Protein AF-A0A7X3VWX7-F1 (afdb_monomer_lite)

Structure (mmCIF, N/CA/C/O backbone):
data_AF-A0A7X3VWX7-F1
#
_entry.id   AF-A0A7X3VWX7-F1
#
loop_
_atom_site.group_PDB
_atom_site.id
_atom_site.type_symbol
_atom_site.label_atom_id
_atom_site.label_alt_id
_atom_site.label_comp_id
_atom_site.label_asym_id
_atom_site.label_entity_id
_atom_site.label_seq_id
_atom_site.pdbx_PDB_ins_code
_atom_site.Cartn_x
_atom_site.Cartn_y
_atom_site.Cartn_z
_atom_site.occupancy
_atom_site.B_iso_or_equiv
_atom_site.auth_seq_id
_atom_site.auth_comp_id
_atom_site.auth_asym_id
_atom_site.auth_atom_id
_atom_site.pdbx_PDB_model_num
ATOM 1 N N . MET A 1 1 ? -24.546 15.188 -12.029 1.00 38.25 1 MET A N 1
ATOM 2 C CA . MET A 1 1 ? -23.303 14.508 -12.449 1.00 38.25 1 MET A CA 1
ATOM 3 C C . MET A 1 1 ? -23.593 13.831 -13.777 1.00 38.25 1 MET A C 1
ATOM 5 O O . MET A 1 1 ? -24.544 13.069 -13.846 1.00 38.25 1 MET A O 1
ATOM 9 N N . THR A 1 2 ? -22.896 14.191 -14.853 1.00 36.25 2 THR A N 1
ATOM 10 C CA . THR A 1 2 ? -23.084 13.565 -16.172 1.00 36.25 2 THR A CA 1
ATOM 11 C C . THR A 1 2 ? -22.552 12.138 -16.120 1.00 36.25 2 THR A C 1
ATOM 13 O O . THR A 1 2 ? -21.339 11.939 -16.115 1.00 36.25 2 THR A O 1
ATOM 16 N N . THR A 1 3 ? -23.443 11.154 -16.033 1.00 46.50 3 THR A N 1
ATOM 17 C CA . THR A 1 3 ? -23.093 9.735 -16.114 1.00 46.50 3 THR A CA 1
ATOM 18 C C . THR A 1 3 ? -22.548 9.467 -17.512 1.00 46.50 3 THR A C 1
ATOM 20 O O . THR A 1 3 ? -23.299 9.445 -18.485 1.00 46.50 3 THR A O 1
ATOM 23 N N . THR A 1 4 ? -21.229 9.355 -17.647 1.00 62.06 4 THR A N 1
ATOM 24 C CA . THR A 1 4 ? -20.597 9.019 -18.925 1.00 62.06 4 THR A CA 1
ATOM 25 C C . THR A 1 4 ? -20.982 7.586 -19.275 1.00 62.06 4 THR A C 1
ATOM 27 O O . THR A 1 4 ? -20.519 6.649 -18.632 1.00 62.06 4 THR A O 1
ATOM 30 N N . ILE A 1 5 ? -21.861 7.417 -20.261 1.00 76.94 5 ILE A N 1
ATOM 31 C CA . ILE A 1 5 ? -22.314 6.099 -20.708 1.00 76.94 5 ILE A CA 1
ATOM 32 C C . ILE A 1 5 ? -21.234 5.518 -21.626 1.00 76.94 5 ILE A C 1
ATOM 34 O O . ILE A 1 5 ? -20.977 6.050 -22.709 1.00 76.94 5 ILE A O 1
ATOM 38 N N . TYR A 1 6 ? -20.588 4.437 -21.192 1.00 85.56 6 TYR A N 1
ATOM 39 C CA . TYR A 1 6 ? -19.642 3.691 -22.017 1.00 85.56 6 TYR A CA 1
ATOM 40 C C . TYR A 1 6 ? -20.408 2.683 -22.868 1.00 85.56 6 TYR A C 1
ATOM 42 O O . TYR A 1 6 ? -21.233 1.933 -22.361 1.00 85.56 6 TYR A O 1
ATOM 50 N N . THR A 1 7 ? -20.146 2.675 -24.172 1.00 89.75 7 THR A N 1
ATOM 51 C CA . THR A 1 7 ? -20.790 1.752 -25.110 1.00 89.75 7 THR A CA 1
ATOM 52 C C . THR A 1 7 ? -19.762 1.149 -26.055 1.00 89.75 7 THR A C 1
ATOM 54 O O . THR A 1 7 ? -18.753 1.770 -26.411 1.00 89.75 7 THR A O 1
ATOM 57 N N . ALA A 1 8 ? -20.026 -0.089 -26.449 1.00 91.19 8 ALA A N 1
ATOM 58 C CA . ALA A 1 8 ? -19.286 -0.832 -27.443 1.00 91.19 8 ALA A CA 1
ATOM 59 C C . ALA A 1 8 ? -20.010 -0.814 -28.788 1.00 91.19 8 ALA A C 1
ATOM 61 O O . ALA A 1 8 ? -21.234 -0.899 -28.870 1.00 91.19 8 ALA A O 1
ATOM 62 N N . SER A 1 9 ? -19.221 -0.745 -29.859 1.00 89.31 9 SER A N 1
ATOM 63 C CA . SER A 1 9 ? -19.703 -0.777 -31.240 1.00 89.31 9 SER A CA 1
ATOM 64 C C . SER A 1 9 ? -18.934 -1.817 -32.052 1.00 89.31 9 SER A C 1
ATOM 66 O O . SER A 1 9 ? -17.707 -1.930 -31.933 1.00 89.31 9 SER A O 1
ATOM 68 N N . LYS A 1 10 ? -19.637 -2.577 -32.901 1.00 89.31 10 LYS A N 1
ATOM 69 C CA . LYS A 1 10 ? -18.993 -3.470 -33.873 1.00 89.31 10 LYS A CA 1
ATOM 70 C C . LYS A 1 10 ? -18.514 -2.689 -35.092 1.00 89.31 10 LYS A C 1
ATOM 72 O O . LYS A 1 10 ? -19.167 -1.769 -35.574 1.00 89.31 10 LYS A O 1
ATOM 77 N N . THR A 1 11 ? -17.359 -3.070 -35.614 1.00 86.31 11 THR A N 1
ATOM 78 C CA . THR A 1 11 ? -16.768 -2.521 -36.836 1.00 86.31 11 THR A CA 1
ATOM 79 C C . THR A 1 11 ? -16.166 -3.649 -37.660 1.00 86.31 11 THR A C 1
ATOM 81 O O . THR A 1 11 ? -15.492 -4.533 -37.127 1.00 86.31 11 THR A O 1
ATOM 84 N N . ARG A 1 12 ? -16.365 -3.610 -38.980 1.00 80.69 12 ARG A N 1
ATOM 85 C CA . ARG A 1 12 ? -15.641 -4.494 -39.900 1.00 80.69 12 ARG A CA 1
ATOM 86 C C . ARG A 1 12 ? -14.235 -3.964 -40.134 1.00 80.69 12 ARG A C 1
ATOM 88 O O . ARG A 1 12 ? -14.026 -2.762 -40.284 1.00 80.69 12 ARG A O 1
ATOM 95 N N . SER A 1 13 ? -13.263 -4.869 -40.142 1.00 61.22 13 SER A N 1
ATOM 96 C CA . SER A 1 13 ? -11.901 -4.556 -40.578 1.00 61.22 13 SER A CA 1
ATOM 97 C C . SER A 1 13 ? -11.701 -4.987 -42.036 1.00 61.22 13 SER A C 1
ATOM 99 O O . SER A 1 13 ? -12.491 -5.762 -42.563 1.00 61.22 13 SER A O 1
ATOM 101 N N . ASN A 1 14 ? -10.612 -4.540 -42.670 1.00 58.56 14 ASN A N 1
ATOM 102 C CA . ASN A 1 14 ? -10.218 -5.001 -44.009 1.00 58.56 14 ASN A CA 1
ATOM 103 C C . ASN A 1 14 ? -9.801 -6.490 -44.054 1.00 58.56 14 ASN A C 1
ATOM 105 O O . ASN A 1 14 ? -9.549 -7.019 -45.131 1.00 58.56 14 ASN A O 1
ATOM 109 N N . ARG A 1 15 ? -9.703 -7.169 -42.901 1.00 60.91 15 ARG A N 1
ATOM 110 C CA . ARG A 1 15 ? -9.532 -8.626 -42.785 1.00 60.91 15 ARG A CA 1
ATOM 111 C C . ARG A 1 15 ? -10.893 -9.290 -42.528 1.00 60.91 15 ARG A C 1
ATOM 113 O O . ARG A 1 15 ? -11.718 -8.668 -41.855 1.00 60.91 15 ARG A O 1
ATOM 120 N N . PRO A 1 16 ? -11.127 -10.531 -42.995 1.00 63.66 16 PRO A N 1
ATOM 121 C CA . PRO A 1 16 ? -12.387 -11.229 -42.752 1.00 63.66 16 PRO A CA 1
ATOM 122 C C . PRO A 1 16 ? -12.618 -11.387 -41.243 1.00 63.66 16 PRO A C 1
ATOM 124 O O . PRO A 1 16 ? -11.827 -12.029 -40.557 1.00 63.66 16 PRO A O 1
ATOM 127 N N . GLY A 1 17 ? -13.675 -10.753 -40.729 1.00 80.06 17 GLY A N 1
ATOM 128 C CA . GLY A 1 17 ? -14.083 -10.843 -39.327 1.00 80.06 17 GLY A CA 1
ATOM 129 C C . GLY A 1 17 ? -14.558 -9.522 -38.718 1.00 80.06 17 GLY A C 1
ATOM 130 O O . GLY A 1 17 ? -14.202 -8.423 -39.160 1.00 80.06 17 GLY A O 1
ATOM 131 N N . TRP A 1 18 ? -15.369 -9.640 -37.671 1.00 86.75 18 TRP A N 1
ATOM 132 C CA . TRP A 1 18 ? -15.845 -8.523 -36.867 1.00 86.75 18 TRP A CA 1
ATOM 133 C C . TRP A 1 18 ? -14.827 -8.127 -35.799 1.00 86.75 18 TRP A C 1
ATOM 135 O O . TRP A 1 18 ? -14.096 -8.948 -35.246 1.00 86.75 18 TRP A O 1
ATOM 145 N N . SER A 1 19 ? -14.767 -6.834 -35.507 1.00 88.31 19 SER A N 1
ATOM 146 C CA . SER A 1 19 ? -14.048 -6.280 -34.363 1.00 88.31 19 SER A CA 1
ATOM 147 C C . SER A 1 19 ? -15.006 -5.460 -33.515 1.00 88.31 19 SER A C 1
ATOM 149 O O . SER A 1 19 ? -15.962 -4.893 -34.035 1.00 88.31 19 SER A O 1
ATOM 151 N N . VAL A 1 20 ? -14.718 -5.350 -32.227 1.00 89.69 20 VAL A N 1
ATOM 152 C CA . VAL A 1 20 ? -15.411 -4.459 -31.304 1.00 89.69 20 VAL A CA 1
ATOM 153 C C . VAL A 1 20 ? -14.498 -3.303 -30.919 1.00 89.69 20 VAL A C 1
ATOM 155 O O . VAL A 1 20 ? -13.289 -3.483 -30.743 1.00 89.69 20 VAL A O 1
ATOM 158 N N . THR A 1 21 ? -15.076 -2.109 -30.829 1.00 90.38 21 THR A N 1
ATOM 159 C CA . THR A 1 21 ? -14.400 -0.893 -30.378 1.00 90.38 21 THR A CA 1
ATOM 160 C C . THR A 1 21 ? -15.212 -0.241 -29.267 1.00 90.38 21 THR A C 1
ATOM 162 O O . THR A 1 21 ? -16.417 -0.039 -29.427 1.00 90.38 21 THR A O 1
ATOM 165 N N . PHE A 1 22 ? -14.555 0.114 -28.165 1.00 91.06 22 PHE A N 1
ATOM 166 C CA . PHE A 1 22 ? -15.178 0.769 -27.012 1.00 91.06 22 PHE A CA 1
ATOM 167 C C . PHE A 1 22 ? -14.152 1.605 -26.238 1.00 91.06 22 PHE A C 1
ATOM 169 O O . PHE A 1 22 ? -12.946 1.415 -26.393 1.00 91.06 22 PHE A O 1
ATOM 176 N N . ASN A 1 23 ? -14.621 2.539 -25.412 1.00 89.44 23 ASN A N 1
ATOM 177 C CA . ASN A 1 23 ? -13.762 3.265 -24.474 1.00 89.44 23 ASN A CA 1
ATOM 178 C C . ASN A 1 23 ? -13.811 2.560 -23.123 1.00 89.44 23 ASN A C 1
ATOM 180 O O . ASN A 1 23 ? -14.889 2.362 -22.568 1.00 89.44 23 ASN A O 1
ATOM 184 N N . HIS A 1 24 ? -12.651 2.182 -22.605 1.00 87.31 24 HIS A N 1
ATOM 185 C CA . HIS A 1 24 ? -12.571 1.402 -21.386 1.00 87.31 24 HIS A CA 1
ATOM 186 C C . HIS A 1 24 ? -12.665 2.306 -20.141 1.00 87.31 24 HIS A C 1
ATOM 188 O O . HIS A 1 24 ? -11.802 3.172 -19.969 1.00 87.31 24 HIS A O 1
ATOM 194 N N . PRO A 1 25 ? -13.625 2.084 -19.223 1.00 86.44 25 PRO A N 1
ATOM 195 C CA . PRO A 1 25 ? -13.878 2.985 -18.093 1.00 86.44 25 PRO A CA 1
ATOM 196 C C . PRO A 1 25 ? -12.695 3.097 -17.120 1.00 86.44 25 PRO A C 1
ATOM 198 O O . PRO A 1 25 ? -12.427 4.166 -16.583 1.00 86.44 25 PRO A O 1
ATOM 201 N N . ARG A 1 26 ? -11.956 1.998 -16.919 1.00 82.69 26 ARG A N 1
ATOM 202 C CA . ARG A 1 26 ? -10.841 1.907 -15.954 1.00 82.69 26 ARG A CA 1
ATOM 203 C C . ARG A 1 26 ? -9.428 1.994 -16.541 1.00 82.69 26 ARG A C 1
ATOM 205 O O . ARG A 1 26 ? -8.470 1.973 -15.780 1.00 82.69 26 ARG A O 1
ATOM 212 N N . ARG A 1 27 ? -9.264 2.102 -17.867 1.00 77.88 27 ARG A N 1
ATOM 213 C CA . ARG A 1 27 ? -7.928 2.196 -18.490 1.00 77.88 27 ARG A CA 1
ATOM 214 C C . ARG A 1 27 ? -7.638 3.636 -18.886 1.00 77.88 27 ARG A C 1
ATOM 216 O O . ARG A 1 27 ? -8.516 4.326 -19.413 1.00 77.88 27 ARG A O 1
ATOM 223 N N . THR A 1 28 ? -6.408 4.068 -18.644 1.00 73.25 28 THR A N 1
ATOM 224 C CA . THR A 1 28 ? -5.930 5.412 -18.966 1.00 73.25 28 THR A CA 1
ATOM 225 C C . THR A 1 28 ? -5.270 5.449 -20.343 1.00 73.25 28 THR A C 1
ATOM 227 O O . THR A 1 28 ? -4.615 4.499 -20.773 1.00 73.25 28 THR A O 1
ATOM 230 N N . ASP A 1 29 ? -5.485 6.548 -21.063 1.00 70.12 29 ASP A N 1
ATOM 231 C CA . ASP A 1 29 ? -4.746 6.880 -22.284 1.00 70.12 29 ASP A CA 1
ATOM 232 C C . ASP A 1 29 ? -3.346 7.434 -21.943 1.00 70.12 29 ASP A C 1
ATOM 234 O O . ASP A 1 29 ? -3.064 7.762 -20.790 1.00 70.12 29 ASP A O 1
ATOM 238 N N . ALA A 1 30 ? -2.475 7.619 -22.939 1.00 61.06 30 ALA A N 1
ATOM 239 C CA . ALA A 1 30 ? -1.115 8.158 -22.790 1.00 61.06 30 ALA A CA 1
ATOM 240 C C . ALA A 1 30 ? -1.052 9.546 -22.112 1.00 61.06 30 ALA A C 1
ATOM 242 O O . ALA A 1 30 ? 0.011 9.990 -21.688 1.00 61.06 30 ALA A O 1
ATOM 243 N N . ARG A 1 31 ? -2.193 10.238 -22.009 1.00 65.12 31 ARG A N 1
ATOM 244 C CA . ARG A 1 31 ? -2.360 11.535 -21.333 1.00 65.12 31 ARG A CA 1
ATOM 245 C C . ARG A 1 31 ? -2.921 11.418 -19.907 1.00 65.12 31 ARG A C 1
ATOM 247 O O . ARG A 1 31 ? -3.323 12.426 -19.338 1.00 65.12 31 ARG A O 1
ATOM 254 N N . GLY A 1 32 ? -3.037 10.205 -19.362 1.00 58.62 32 GLY A N 1
ATOM 255 C CA . GLY A 1 32 ? -3.558 9.941 -18.014 1.00 58.62 32 GLY A CA 1
ATOM 256 C C . GLY A 1 32 ? -5.080 10.060 -17.868 1.00 58.62 32 GLY A C 1
ATOM 257 O O . GLY A 1 32 ? -5.604 9.900 -16.772 1.00 58.62 32 GLY A O 1
ATOM 258 N N . LYS A 1 33 ? -5.817 10.320 -18.956 1.00 73.50 33 LYS A N 1
ATOM 259 C CA . LYS A 1 33 ? -7.283 10.428 -18.935 1.00 73.50 33 LYS A CA 1
ATOM 260 C C . LYS A 1 33 ? -7.932 9.046 -19.052 1.00 73.50 33 LYS A C 1
ATOM 262 O O . LYS A 1 33 ? -7.536 8.258 -19.909 1.00 73.50 33 LYS A O 1
ATOM 267 N N . PHE A 1 34 ? -8.943 8.775 -18.227 1.00 75.44 34 PHE A N 1
ATOM 268 C CA . PHE A 1 34 ? -9.769 7.566 -18.318 1.00 75.44 34 PHE A CA 1
ATOM 269 C C . PHE A 1 34 ? -10.550 7.494 -19.637 1.00 75.44 34 PHE A C 1
ATOM 271 O O . PHE A 1 34 ? -10.913 8.527 -20.211 1.00 75.44 34 PHE A O 1
ATOM 278 N N . GLY A 1 35 ? -10.829 6.273 -20.098 1.00 80.19 35 GLY A N 1
ATOM 279 C CA . GLY A 1 35 ? -11.521 6.034 -21.364 1.00 80.19 35 GLY A CA 1
ATOM 280 C C . GLY A 1 35 ? -10.584 5.658 -22.509 1.00 80.19 35 GLY A C 1
ATOM 281 O O . GLY A 1 35 ? -10.815 6.100 -23.634 1.00 80.19 35 GLY A O 1
ATOM 282 N N . LEU A 1 36 ? -9.535 4.865 -22.248 1.00 83.19 36 LEU A N 1
ATOM 283 C CA . LEU A 1 36 ? -8.664 4.350 -23.309 1.00 83.19 36 LEU A CA 1
ATOM 284 C C . LEU A 1 36 ? -9.505 3.632 -24.372 1.00 83.19 36 LEU A C 1
ATOM 286 O O . LEU A 1 36 ? -10.259 2.706 -24.065 1.00 83.19 36 LEU A O 1
ATOM 290 N N . LYS A 1 37 ? -9.347 4.035 -25.633 1.00 86.31 37 LYS A N 1
ATOM 291 C CA . LYS A 1 37 ? -10.033 3.399 -26.755 1.00 86.31 37 LYS A CA 1
ATOM 292 C C . LYS A 1 37 ? -9.431 2.019 -27.021 1.00 86.31 37 LYS A C 1
ATOM 294 O O . LYS A 1 37 ? -8.294 1.905 -27.476 1.00 86.31 37 LYS A O 1
ATOM 299 N N . VAL A 1 38 ? -10.213 0.975 -26.778 1.00 85.69 38 VAL A N 1
ATOM 300 C CA . VAL A 1 38 ? -9.849 -0.424 -27.008 1.00 85.69 38 VAL A CA 1
ATOM 301 C C . VAL A 1 38 ? -10.478 -0.899 -28.313 1.00 85.69 38 VAL A C 1
ATOM 303 O O . VAL A 1 38 ? -11.644 -0.623 -28.593 1.00 85.69 38 VAL A O 1
ATOM 306 N N . ARG A 1 39 ? -9.699 -1.629 -29.117 1.00 87.88 39 ARG A N 1
ATOM 307 C CA . ARG A 1 39 ? -10.171 -2.336 -30.312 1.00 87.88 39 ARG A CA 1
ATOM 308 C C . ARG A 1 39 ? -9.729 -3.793 -30.244 1.00 87.88 39 ARG A C 1
ATOM 310 O O . ARG A 1 39 ? -8.533 -4.061 -30.141 1.00 87.88 39 ARG A O 1
ATOM 317 N N . ARG A 1 40 ? -10.674 -4.728 -30.351 1.00 85.94 40 ARG A N 1
ATOM 318 C CA . ARG A 1 40 ? -10.415 -6.174 -30.269 1.00 85.94 40 ARG A CA 1
ATOM 319 C C . ARG A 1 40 ? -11.143 -6.919 -31.386 1.00 85.94 40 ARG A C 1
ATOM 321 O O . ARG A 1 40 ? -12.249 -6.543 -31.756 1.00 85.94 40 ARG A O 1
ATOM 328 N N . GLY A 1 41 ? -10.527 -7.958 -31.945 1.00 86.75 41 GLY A N 1
ATOM 329 C CA . GLY A 1 41 ? -11.200 -8.852 -32.892 1.00 86.75 41 GLY A CA 1
ATOM 330 C C . GLY A 1 41 ? -12.158 -9.792 -32.158 1.00 86.75 41 GLY A C 1
ATOM 331 O O . GLY A 1 41 ? -11.785 -10.330 -31.122 1.00 86.75 41 GLY A O 1
ATOM 332 N N . LEU A 1 42 ? -13.360 -10.002 -32.697 1.00 86.56 42 LEU A N 1
ATOM 333 C CA . LEU A 1 42 ? -14.367 -10.906 -32.124 1.00 86.56 42 LEU A CA 1
ATOM 334 C C . LEU A 1 42 ? -14.196 -12.365 -32.579 1.00 86.56 42 LEU A C 1
ATOM 336 O O . LEU A 1 42 ? -14.958 -13.227 -32.166 1.00 86.56 42 LEU A O 1
ATOM 340 N N . GLY A 1 43 ? -13.232 -12.651 -33.461 1.00 84.31 43 GLY A N 1
ATOM 341 C CA . GLY A 1 43 ? -12.940 -14.015 -33.923 1.00 84.31 43 GLY A CA 1
ATOM 342 C C . GLY A 1 43 ? -14.032 -14.659 -34.787 1.00 84.31 43 GLY A C 1
ATOM 343 O O . GLY A 1 43 ? -13.901 -15.821 -35.149 1.00 84.31 43 GLY A O 1
ATOM 344 N N . THR A 1 44 ? -15.082 -13.916 -35.149 1.00 83.69 44 THR A N 1
ATOM 345 C CA . THR A 1 44 ? -16.218 -14.399 -35.942 1.00 83.69 44 THR A CA 1
ATOM 346 C C . THR A 1 44 ? -16.458 -13.532 -37.179 1.00 83.69 44 THR A C 1
ATOM 348 O O . THR A 1 44 ? -16.220 -12.320 -37.163 1.00 83.69 44 THR A O 1
ATOM 351 N N 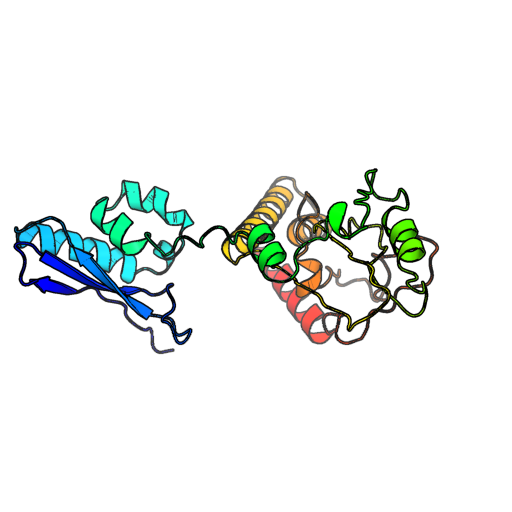. ALA A 1 45 ? -16.927 -14.151 -38.265 1.00 85.50 45 ALA A N 1
ATOM 352 C CA . ALA A 1 45 ? -17.435 -13.468 -39.458 1.00 85.50 45 ALA A CA 1
ATOM 353 C C . ALA A 1 45 ? -18.973 -13.367 -39.470 1.00 85.50 45 ALA A C 1
ATOM 355 O O . ALA A 1 45 ? -19.525 -12.619 -40.280 1.00 85.50 45 ALA A O 1
ATOM 356 N N . ASP A 1 46 ? -19.641 -14.091 -38.569 1.00 88.38 46 ASP A N 1
ATOM 357 C CA . ASP A 1 46 ? -21.093 -14.091 -38.422 1.00 88.38 46 ASP A CA 1
ATOM 358 C C . ASP A 1 46 ? -21.552 -12.813 -37.711 1.00 88.38 46 ASP A C 1
ATOM 360 O O . ASP A 1 46 ? -21.009 -12.423 -36.674 1.00 88.38 46 ASP A O 1
ATOM 364 N N . ASP A 1 47 ? -22.541 -12.151 -38.304 1.00 89.19 47 ASP A N 1
ATOM 365 C CA . ASP A 1 47 ? -23.117 -10.911 -37.799 1.00 89.19 47 ASP A CA 1
ATOM 366 C C . ASP A 1 47 ? -23.901 -11.125 -36.499 1.00 89.19 47 ASP A C 1
ATOM 368 O O . ASP A 1 47 ? -23.754 -10.337 -35.567 1.00 89.19 47 ASP A O 1
ATOM 372 N N . ALA A 1 48 ? -24.650 -12.228 -36.397 1.00 91.19 48 ALA A N 1
ATOM 373 C CA . ALA A 1 48 ? -25.482 -12.517 -35.232 1.00 91.19 48 ALA A CA 1
ATOM 374 C C . ALA A 1 48 ? -24.628 -12.834 -33.996 1.00 91.19 48 ALA A C 1
ATOM 376 O O . ALA A 1 48 ? -24.898 -12.347 -32.898 1.00 91.19 48 ALA A O 1
ATOM 377 N N . ILE A 1 49 ? -23.548 -13.600 -34.187 1.00 89.69 49 ILE A N 1
ATOM 378 C CA . ILE A 1 49 ? -22.580 -13.889 -33.120 1.00 89.69 49 ILE A CA 1
ATOM 379 C C . ILE A 1 49 ? -21.871 -12.595 -32.702 1.00 89.69 49 ILE A C 1
ATOM 381 O O . ILE A 1 49 ? -21.694 -12.346 -31.512 1.00 89.69 49 ILE A O 1
ATOM 385 N N . ALA A 1 50 ? -21.496 -11.739 -33.658 1.00 89.62 50 ALA A N 1
ATOM 386 C CA . ALA A 1 50 ? -20.873 -10.458 -33.342 1.00 89.62 50 ALA A CA 1
ATOM 387 C C . ALA A 1 50 ? -21.803 -9.536 -32.533 1.00 89.62 50 ALA A C 1
ATOM 389 O O . ALA A 1 50 ? -21.340 -8.907 -31.581 1.00 89.62 50 ALA A O 1
ATOM 390 N N . ASP A 1 51 ? -23.095 -9.480 -32.869 1.00 91.94 51 ASP A N 1
ATOM 391 C CA . ASP A 1 51 ? -24.085 -8.707 -32.111 1.00 91.94 51 ASP A CA 1
ATOM 392 C C . ASP A 1 51 ? -24.280 -9.237 -30.696 1.00 91.94 51 ASP A C 1
ATOM 394 O O . ASP A 1 51 ? -24.325 -8.446 -29.753 1.00 91.94 51 ASP A O 1
ATOM 398 N N . HIS A 1 52 ? -24.321 -10.559 -30.527 1.00 93.69 52 HIS A N 1
ATOM 399 C CA . HIS A 1 52 ? -24.421 -11.169 -29.206 1.00 93.69 52 HIS A CA 1
ATOM 400 C C . HIS A 1 52 ? -23.231 -10.791 -28.308 1.00 93.69 52 HIS A C 1
ATOM 402 O O . HIS A 1 52 ? -23.426 -10.330 -27.182 1.00 93.69 52 HIS A O 1
ATOM 408 N N . LEU A 1 53 ? -22.003 -10.895 -28.829 1.00 92.81 53 LEU A N 1
ATOM 409 C CA . LEU A 1 53 ? -20.781 -10.547 -28.092 1.00 92.81 53 LEU A CA 1
ATOM 410 C C . LEU A 1 53 ? -20.714 -9.050 -27.748 1.00 92.81 53 LEU A C 1
ATOM 412 O O . LEU A 1 53 ? -20.260 -8.676 -26.666 1.00 92.81 53 LEU A O 1
ATOM 416 N N . VAL A 1 54 ? -21.178 -8.174 -28.647 1.00 93.81 54 VAL A N 1
ATOM 417 C CA . VAL A 1 54 ? -21.283 -6.733 -28.360 1.00 93.81 54 VAL A CA 1
ATOM 418 C C . VAL A 1 54 ? -22.355 -6.448 -27.309 1.00 93.81 54 VAL A C 1
ATOM 420 O O . VAL A 1 54 ? -22.146 -5.573 -26.470 1.00 93.81 54 VAL A O 1
ATOM 423 N N . GLY A 1 55 ? -23.468 -7.183 -27.319 1.00 93.44 55 GLY A N 1
ATOM 424 C CA . GLY A 1 55 ? -24.502 -7.111 -26.286 1.00 93.44 55 GLY A CA 1
ATOM 425 C C . GLY A 1 55 ? -23.943 -7.427 -24.900 1.00 93.44 55 GLY A C 1
ATOM 426 O O . GLY A 1 55 ? -24.025 -6.586 -24.009 1.00 93.44 55 GLY A O 1
ATOM 427 N N . GLN A 1 56 ? -23.273 -8.573 -24.756 1.00 94.75 56 GLN A N 1
ATOM 428 C CA . GLN A 1 56 ? -22.616 -8.966 -23.503 1.00 94.75 56 GLN A CA 1
ATOM 429 C C . GLN A 1 56 ? -21.587 -7.926 -23.027 1.00 94.75 56 GLN A C 1
ATOM 431 O O . GLN A 1 56 ? -21.544 -7.577 -21.850 1.00 94.75 56 GLN A O 1
ATOM 436 N N . LEU A 1 57 ? -20.772 -7.380 -23.938 1.00 93.12 57 LEU A N 1
ATOM 437 C CA . LEU A 1 57 ? -19.804 -6.345 -23.572 1.00 93.12 57 LEU A CA 1
ATOM 438 C C . LEU A 1 57 ? -20.487 -5.047 -23.116 1.00 93.12 57 LEU A C 1
ATOM 440 O O . LEU A 1 57 ? -19.987 -4.375 -22.217 1.00 93.12 57 LEU A O 1
ATOM 444 N N . ASN A 1 58 ? -21.627 -4.691 -23.712 1.00 94.19 58 ASN A N 1
ATOM 445 C CA . ASN A 1 58 ? -22.419 -3.545 -23.273 1.00 94.19 58 ASN A CA 1
ATOM 446 C C . ASN A 1 58 ? -23.064 -3.768 -21.899 1.00 94.19 58 ASN A C 1
ATOM 448 O O . ASN A 1 58 ? -23.176 -2.800 -21.155 1.00 94.19 58 ASN A O 1
ATOM 452 N N . GLU A 1 59 ? -23.424 -5.000 -21.523 1.00 93.38 59 GLU A N 1
ATOM 453 C CA . GLU A 1 59 ? -23.862 -5.305 -20.150 1.00 93.38 59 GLU A CA 1
ATOM 454 C C . GLU A 1 59 ? -22.749 -5.001 -19.136 1.00 93.38 59 GLU A C 1
ATOM 456 O O . GLU A 1 59 ? -22.979 -4.278 -18.167 1.00 93.38 59 GLU A O 1
ATOM 461 N N . ILE A 1 60 ? -21.522 -5.460 -19.410 1.00 91.62 60 ILE A N 1
ATOM 462 C CA . ILE A 1 60 ? -20.343 -5.179 -18.573 1.00 91.62 60 ILE A CA 1
ATOM 463 C C . ILE A 1 60 ? -20.040 -3.671 -18.521 1.00 91.62 60 ILE A C 1
ATOM 465 O O . ILE A 1 60 ? -19.707 -3.125 -17.471 1.00 91.62 60 ILE A O 1
ATOM 469 N N . LEU A 1 61 ? -20.144 -2.968 -19.653 1.00 90.88 61 LEU A N 1
ATOM 470 C CA . LEU A 1 61 ? -19.877 -1.527 -19.723 1.00 90.88 61 LEU A CA 1
ATOM 471 C C . LEU A 1 61 ? -20.970 -0.670 -19.073 1.00 90.88 61 LEU A C 1
ATOM 473 O O . LEU A 1 61 ? -20.677 0.456 -18.680 1.00 90.88 61 LEU A O 1
ATOM 477 N N . ALA A 1 62 ? -22.204 -1.164 -18.975 1.00 90.12 62 ALA A N 1
ATOM 478 C CA . ALA A 1 62 ? -23.318 -0.426 -18.389 1.00 90.12 62 ALA A CA 1
ATOM 479 C C . ALA A 1 62 ? -23.331 -0.486 -16.856 1.00 90.12 62 ALA A C 1
ATOM 481 O O . ALA A 1 62 ? -23.796 0.461 -16.222 1.00 90.12 62 ALA A O 1
ATOM 482 N N . ASP A 1 63 ? -22.823 -1.570 -16.270 1.00 87.81 63 ASP A N 1
ATOM 483 C CA . ASP A 1 63 ? -22.841 -1.805 -14.829 1.00 87.81 63 ASP A CA 1
ATOM 484 C C . ASP A 1 63 ? -21.428 -1.648 -14.220 1.00 87.81 63 ASP A C 1
ATOM 486 O O . ASP A 1 63 ? -20.556 -2.498 -14.428 1.00 87.81 63 ASP A O 1
ATOM 490 N N . PRO A 1 64 ? -21.186 -0.571 -13.440 1.00 84.75 64 PRO A N 1
ATOM 491 C CA . PRO A 1 64 ? -19.894 -0.300 -12.815 1.00 84.75 64 PRO A CA 1
ATOM 492 C C . PRO A 1 64 ? -19.383 -1.392 -11.876 1.00 84.75 64 PRO A C 1
ATOM 494 O O . PRO A 1 64 ? -18.178 -1.442 -11.619 1.00 84.75 64 PRO A O 1
ATOM 497 N N . SER A 1 65 ? -20.259 -2.262 -11.364 1.00 83.69 65 SER A N 1
ATOM 498 C CA . SER A 1 65 ? -19.849 -3.351 -10.475 1.00 83.69 65 SER A CA 1
ATOM 499 C C . SER A 1 65 ? -18.916 -4.349 -11.171 1.00 83.69 65 SER A C 1
ATOM 501 O O . SER A 1 65 ? -18.028 -4.896 -10.518 1.00 83.69 65 SER A O 1
ATOM 503 N N . TRP A 1 66 ? -19.023 -4.506 -12.499 1.00 86.31 66 TRP A N 1
ATOM 504 C CA . TRP A 1 66 ? -18.153 -5.373 -13.304 1.00 86.31 66 TRP A CA 1
ATOM 505 C C . TRP A 1 66 ? -16.784 -4.775 -13.615 1.00 86.31 66 TRP A C 1
ATOM 507 O O . TRP A 1 66 ? -15.922 -5.463 -14.160 1.00 86.31 66 TRP A O 1
ATOM 517 N N . TRP A 1 67 ? -16.553 -3.498 -13.305 1.00 86.25 67 TRP A N 1
ATOM 518 C CA . TRP A 1 67 ? -15.319 -2.817 -13.697 1.00 86.25 67 TRP A CA 1
ATOM 519 C C . TRP A 1 67 ? -14.125 -3.147 -12.785 1.00 86.25 67 TRP A C 1
ATOM 521 O O . TRP A 1 67 ? -13.012 -2.695 -13.070 1.00 86.25 67 TRP A O 1
ATOM 531 N N . SER A 1 68 ? -14.330 -3.924 -11.713 1.00 79.19 68 SER A N 1
ATOM 532 C CA . SER A 1 68 ? -13.240 -4.449 -10.880 1.00 79.19 68 SER A CA 1
ATOM 533 C C . SER A 1 68 ? -12.660 -5.741 -11.452 1.00 79.19 68 SER A C 1
ATOM 535 O O . SER A 1 68 ? -13.407 -6.633 -11.850 1.00 79.19 68 SER A O 1
ATOM 537 N N . LEU A 1 69 ? -11.330 -5.883 -11.416 1.00 77.88 69 LEU A N 1
ATOM 538 C CA . LEU A 1 69 ? -10.625 -7.090 -11.861 1.00 77.88 69 LEU A CA 1
ATOM 539 C C . LEU A 1 69 ? -11.057 -8.347 -11.085 1.00 77.88 69 LEU A C 1
ATOM 541 O O . LEU A 1 69 ? -11.056 -9.434 -11.657 1.00 77.88 69 LEU A O 1
ATOM 545 N N . ASP A 1 70 ? -11.489 -8.203 -9.832 1.00 77.06 70 ASP A N 1
ATOM 546 C CA . ASP A 1 70 ? -11.936 -9.319 -8.979 1.00 77.06 70 ASP A CA 1
ATOM 547 C C . ASP A 1 70 ? -13.160 -10.036 -9.550 1.00 77.06 70 ASP A C 1
ATOM 549 O O . ASP A 1 70 ? -13.336 -11.245 -9.393 1.00 77.06 70 ASP A O 1
ATOM 553 N N . ARG A 1 71 ? -13.978 -9.306 -10.317 1.00 83.88 71 ARG A N 1
ATOM 554 C CA . ARG A 1 71 ? -15.144 -9.860 -11.005 1.00 83.88 71 ARG A CA 1
ATOM 555 C C . ARG A 1 71 ? -14.771 -10.663 -12.247 1.00 83.88 71 ARG A C 1
ATOM 557 O O . ARG A 1 71 ? -15.667 -11.227 -12.865 1.00 83.88 71 ARG A O 1
ATOM 564 N N . ARG A 1 72 ? -13.488 -10.782 -12.624 1.00 83.31 72 ARG A N 1
ATOM 565 C CA . ARG A 1 72 ? -13.062 -11.572 -13.797 1.00 83.31 72 ARG A CA 1
ATOM 566 C C . ARG A 1 72 ? -13.490 -13.034 -13.686 1.00 83.31 72 ARG A C 1
ATOM 568 O O . ARG A 1 72 ? -13.924 -13.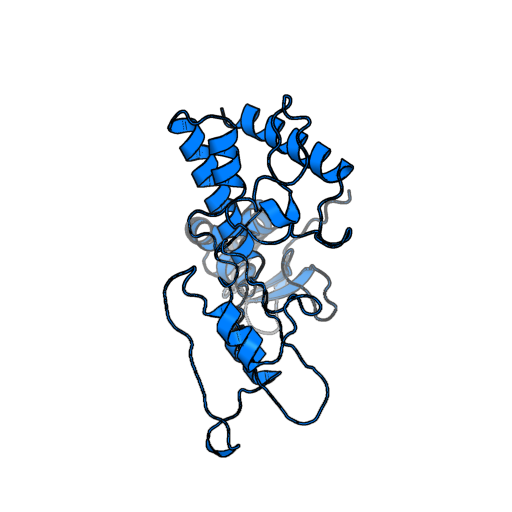608 -14.684 1.00 83.31 72 ARG A O 1
ATOM 575 N N . THR A 1 73 ? -13.391 -13.633 -12.499 1.00 84.56 73 THR A N 1
ATOM 576 C CA . THR A 1 73 ? -13.784 -15.035 -12.278 1.00 84.56 73 THR A CA 1
ATOM 577 C C . THR A 1 73 ? -15.285 -15.223 -12.479 1.00 84.56 73 THR A C 1
ATOM 579 O O . THR A 1 73 ? -15.700 -16.117 -13.210 1.00 84.56 73 THR A O 1
ATOM 582 N N . GLU A 1 74 ? -16.096 -14.340 -11.897 1.00 88.12 74 GLU A N 1
ATOM 583 C CA . GLU A 1 74 ? -17.554 -14.353 -12.047 1.00 88.12 74 GLU A CA 1
ATOM 584 C C . GLU A 1 74 ? -17.980 -14.032 -13.489 1.00 88.12 74 GLU A C 1
ATOM 586 O O . GLU A 1 74 ? -18.818 -14.717 -14.071 1.00 88.12 74 GLU A O 1
ATOM 591 N N . ALA A 1 75 ? -17.332 -13.053 -14.123 1.00 89.88 75 ALA A N 1
ATOM 592 C CA . ALA A 1 75 ? -17.571 -12.692 -15.514 1.00 89.88 75 ALA A CA 1
ATOM 593 C C . ALA A 1 75 ? -17.240 -13.851 -16.467 1.00 89.88 75 ALA A C 1
ATOM 595 O O . ALA A 1 75 ? -17.961 -14.062 -17.435 1.00 89.88 75 ALA A O 1
ATOM 596 N N . SER A 1 76 ? -16.206 -14.645 -16.166 1.00 90.38 76 SER A N 1
ATOM 597 C CA . SER A 1 76 ? -15.845 -15.850 -16.935 1.00 90.38 76 SER A CA 1
ATOM 598 C C . SER A 1 76 ? -16.893 -16.959 -16.863 1.00 90.38 76 SER A C 1
ATOM 600 O O . SER A 1 76 ? -16.906 -17.832 -17.725 1.00 90.38 76 SER A O 1
ATOM 602 N N . GLN A 1 77 ? -17.764 -16.942 -15.851 1.00 91.75 77 GLN A N 1
ATOM 603 C CA . GLN A 1 77 ? -18.880 -17.884 -15.735 1.00 91.75 77 GLN A CA 1
ATOM 604 C C . GLN A 1 77 ? -20.132 -17.393 -16.473 1.00 91.75 77 GLN A C 1
ATOM 606 O O . GLN A 1 77 ? -20.979 -18.206 -16.838 1.00 91.75 77 GLN A O 1
ATOM 611 N N . ARG A 1 78 ? -20.260 -16.076 -16.680 1.00 92.44 78 ARG A N 1
ATOM 612 C CA . ARG A 1 78 ? -21.473 -15.433 -17.206 1.00 92.44 78 ARG A CA 1
ATOM 613 C C . ARG A 1 78 ? -21.368 -14.982 -18.664 1.00 92.44 78 ARG A C 1
ATOM 615 O O . ARG A 1 78 ? -22.382 -14.962 -19.355 1.00 92.44 78 ARG A O 1
ATOM 622 N N . PHE A 1 79 ? -20.179 -14.607 -19.122 1.00 94.31 79 PHE A N 1
ATOM 623 C CA . PHE A 1 79 ? -19.948 -14.030 -20.445 1.00 94.31 79 PHE A CA 1
ATOM 624 C C . PHE A 1 79 ? -18.967 -14.872 -21.257 1.00 94.31 79 PHE A C 1
ATOM 626 O O . PHE A 1 79 ? -18.172 -15.643 -20.715 1.00 94.31 79 PHE A O 1
ATOM 633 N N . ASP A 1 80 ? -18.985 -14.687 -22.574 1.00 94.25 80 ASP A N 1
ATOM 634 C CA . ASP A 1 80 ? -18.059 -15.366 -23.468 1.00 94.25 80 ASP A CA 1
ATOM 635 C C . ASP A 1 80 ? -16.601 -14.999 -23.168 1.00 94.25 80 ASP A C 1
ATOM 637 O O . ASP A 1 80 ? -16.251 -13.839 -22.926 1.00 94.25 80 ASP A O 1
ATOM 641 N N . ALA A 1 81 ? -15.707 -15.983 -23.289 1.00 89.81 81 ALA A N 1
ATOM 642 C CA . ALA A 1 81 ? -14.280 -15.809 -23.015 1.00 89.81 81 ALA A CA 1
ATOM 643 C C . ALA A 1 81 ? -13.645 -14.666 -23.833 1.00 89.81 81 ALA A C 1
ATOM 645 O O . ALA A 1 81 ? -12.746 -13.978 -23.351 1.00 89.81 81 ALA A O 1
ATOM 646 N N . ILE A 1 82 ? -14.132 -14.429 -25.058 1.00 89.44 82 ILE A N 1
ATOM 647 C CA . ILE A 1 82 ? -13.680 -13.327 -25.921 1.00 89.44 82 ILE A CA 1
ATOM 648 C C . ILE A 1 82 ? -14.090 -11.967 -25.343 1.00 89.44 82 ILE A C 1
ATOM 650 O O . ILE A 1 82 ? -13.305 -11.024 -25.418 1.00 89.44 82 ILE A O 1
ATOM 654 N N . VAL A 1 83 ? -15.284 -11.858 -24.752 1.00 91.56 83 VAL A N 1
ATOM 655 C CA . VAL A 1 83 ? -15.790 -10.630 -24.115 1.00 91.56 83 VAL A CA 1
ATOM 656 C C . VAL A 1 83 ? -15.023 -10.351 -22.828 1.00 91.56 83 VAL A C 1
ATOM 658 O O . VAL A 1 83 ? -14.537 -9.236 -22.633 1.00 91.56 83 VAL A O 1
ATOM 661 N N . VAL A 1 84 ? -14.831 -11.380 -22.000 1.00 90.12 84 VAL A N 1
ATOM 662 C CA . VAL A 1 84 ? -14.038 -11.288 -20.767 1.00 90.12 84 VAL A CA 1
ATOM 663 C C . VAL A 1 84 ? -12.599 -10.888 -21.086 1.00 90.12 84 VAL A C 1
ATOM 665 O O . VAL A 1 84 ? -12.083 -9.950 -20.490 1.00 90.12 84 VAL A O 1
ATOM 668 N N . SER A 1 85 ? -11.966 -11.525 -22.074 1.00 85.88 85 SER A N 1
ATOM 669 C CA . SER A 1 85 ? -10.645 -11.118 -22.568 1.00 85.88 85 SER A CA 1
ATOM 670 C C . SER A 1 85 ? -10.662 -9.676 -23.082 1.00 85.88 85 SER A C 1
ATOM 672 O O . SER A 1 85 ? -9.805 -8.881 -22.715 1.00 85.88 85 SER A O 1
ATOM 674 N N . ALA A 1 86 ? -11.643 -9.291 -23.903 1.00 86.88 86 ALA A N 1
ATOM 675 C CA . ALA A 1 86 ? -11.702 -7.947 -24.476 1.00 86.88 86 ALA A CA 1
ATOM 676 C C . ALA A 1 86 ? -11.804 -6.845 -23.412 1.00 86.88 86 ALA A C 1
ATOM 678 O O . ALA A 1 86 ? -11.209 -5.782 -23.604 1.00 86.88 86 ALA A O 1
ATOM 679 N N . PHE A 1 87 ? -12.547 -7.091 -22.329 1.00 89.00 87 PHE A N 1
ATOM 680 C CA . PHE A 1 87 ? -12.717 -6.145 -21.232 1.00 89.00 87 PHE A CA 1
ATOM 681 C C . PHE A 1 87 ? -11.551 -6.207 -20.240 1.00 89.00 87 PHE A C 1
ATOM 683 O O . PHE A 1 87 ? -10.855 -5.213 -20.071 1.00 89.00 87 PHE A O 1
ATOM 690 N N . PHE A 1 88 ? -11.288 -7.368 -19.633 1.00 84.69 88 PHE A N 1
ATOM 691 C CA . PHE A 1 88 ? -10.349 -7.504 -18.516 1.00 84.69 88 PHE A CA 1
ATOM 692 C C . PHE A 1 88 ? -8.871 -7.525 -18.925 1.00 84.69 88 PHE A C 1
ATOM 694 O O . PHE A 1 88 ? -8.016 -7.175 -18.103 1.00 84.69 88 PHE A O 1
ATOM 701 N N . ASP A 1 89 ? -8.534 -7.874 -20.172 1.00 76.25 89 ASP A N 1
ATOM 702 C CA . ASP A 1 89 ? -7.134 -7.878 -20.603 1.00 76.25 89 ASP A CA 1
ATOM 703 C C . ASP A 1 89 ? -6.587 -6.440 -20.651 1.00 76.25 89 ASP A C 1
ATOM 705 O O . ASP A 1 89 ? -7.024 -5.572 -21.420 1.00 76.25 89 ASP A O 1
ATOM 709 N N . GLY A 1 90 ? -5.586 -6.178 -19.812 1.00 63.81 90 GLY A N 1
ATOM 710 C CA . GLY A 1 90 ? -5.013 -4.847 -19.618 1.00 63.81 90 GLY A CA 1
ATOM 711 C C . GLY A 1 90 ? -5.777 -3.946 -18.639 1.00 63.81 90 GLY A C 1
ATOM 712 O O . GLY A 1 90 ? -5.373 -2.793 -18.488 1.00 63.81 90 GLY A O 1
ATOM 713 N N . ILE A 1 91 ? -6.846 -4.441 -17.988 1.00 67.75 91 ILE A N 1
ATOM 714 C CA . ILE A 1 91 ? -7.257 -3.961 -16.648 1.00 67.75 91 ILE A CA 1
ATOM 715 C C . ILE A 1 91 ? -6.347 -4.556 -15.585 1.00 67.75 91 ILE A C 1
ATOM 717 O O . ILE A 1 91 ? -6.249 -3.970 -14.514 1.00 67.75 91 ILE A O 1
ATOM 721 N N . GLU A 1 92 ? -5.699 -5.694 -15.884 1.00 57.72 92 GLU A N 1
ATOM 722 C CA . GLU A 1 92 ? -4.617 -6.255 -15.080 1.00 57.72 92 GLU A CA 1
ATOM 723 C C . GLU A 1 92 ? -3.761 -5.101 -14.584 1.00 57.72 92 GLU A C 1
ATOM 725 O O . GLU A 1 92 ? -3.015 -4.482 -15.348 1.00 57.72 92 GLU A O 1
ATOM 730 N N . VAL A 1 93 ? -3.956 -4.772 -13.306 1.00 53.91 93 VAL A N 1
ATOM 731 C CA . VAL A 1 93 ? -3.068 -3.919 -12.547 1.00 53.91 93 VAL A CA 1
ATOM 732 C C . VAL A 1 93 ? -1.795 -4.729 -12.577 1.00 53.91 93 VAL A C 1
ATOM 734 O O . VAL A 1 93 ? -1.647 -5.689 -11.824 1.00 53.91 93 VAL A O 1
ATOM 737 N N . GLY A 1 94 ? -0.981 -4.494 -13.610 1.00 53.88 94 GLY A N 1
ATOM 738 C CA . GLY A 1 94 ? 0.200 -5.291 -13.856 1.00 53.88 94 GLY A CA 1
ATOM 739 C C . GLY A 1 94 ? 0.961 -5.228 -12.559 1.00 53.88 94 GLY A C 1
ATOM 740 O O . GLY A 1 94 ? 1.250 -4.108 -12.139 1.00 53.88 94 GLY A O 1
ATOM 741 N N . LYS A 1 95 ? 1.152 -6.389 -11.904 1.00 54.44 95 LYS A N 1
ATOM 742 C CA . LYS A 1 95 ? 1.872 -6.508 -10.631 1.00 54.44 95 LYS A CA 1
ATOM 743 C C . LYS A 1 95 ? 2.997 -5.500 -10.695 1.00 54.44 95 LYS A C 1
ATOM 745 O O . LYS A 1 95 ? 3.904 -5.679 -11.514 1.00 54.44 95 LYS A O 1
ATOM 750 N N . ILE A 1 96 ? 2.867 -4.389 -9.966 1.00 63.78 96 ILE A N 1
ATOM 751 C CA . ILE A 1 96 ? 3.888 -3.358 -10.037 1.00 63.78 96 ILE A CA 1
ATOM 752 C C . ILE A 1 96 ? 5.091 -4.067 -9.464 1.00 63.78 96 ILE A C 1
ATOM 754 O O . ILE A 1 96 ? 5.101 -4.471 -8.305 1.00 63.78 96 ILE A O 1
ATOM 758 N N . LYS A 1 97 ? 6.068 -4.342 -10.321 1.00 77.12 97 LYS A N 1
ATOM 759 C CA . LYS A 1 97 ? 7.282 -5.011 -9.899 1.00 77.12 97 LYS A CA 1
ATOM 760 C C . LYS A 1 97 ? 8.129 -3.972 -9.182 1.00 77.12 97 LYS A C 1
ATOM 762 O O . LYS A 1 97 ? 9.116 -3.484 -9.722 1.00 77.12 97 LYS A O 1
ATOM 767 N N . SER A 1 98 ? 7.682 -3.588 -7.990 1.00 82.12 98 SER A N 1
ATOM 768 C CA . SER A 1 98 ? 8.211 -2.483 -7.196 1.00 82.12 98 SER A CA 1
ATOM 769 C C . SER A 1 98 ? 9.715 -2.614 -7.020 1.00 82.12 98 SER A C 1
ATOM 771 O O . SER A 1 98 ? 10.448 -1.661 -7.251 1.00 82.12 98 SER A O 1
ATOM 773 N N . ARG A 1 99 ? 10.188 -3.838 -6.763 1.00 84.38 99 ARG A N 1
ATOM 774 C CA . ARG A 1 99 ? 11.614 -4.149 -6.672 1.00 84.38 99 ARG A CA 1
ATOM 775 C C . ARG A 1 99 ? 12.381 -3.903 -7.975 1.00 84.38 99 ARG A C 1
ATOM 777 O O . ARG A 1 99 ? 13.456 -3.324 -7.926 1.00 84.38 99 ARG A O 1
ATOM 784 N N . GLU A 1 100 ? 11.840 -4.313 -9.124 1.00 88.69 100 GLU A N 1
ATOM 785 C CA . GLU A 1 100 ? 12.484 -4.078 -10.427 1.00 88.69 100 GLU A CA 1
ATOM 786 C C . GLU A 1 100 ? 12.525 -2.577 -10.744 1.00 88.69 100 GLU A C 1
ATOM 788 O O . GLU A 1 100 ? 13.575 -2.058 -11.102 1.00 88.69 100 GLU A O 1
ATOM 793 N N . ARG A 1 101 ? 11.425 -1.848 -10.511 1.00 87.81 101 ARG A N 1
ATOM 794 C CA . ARG A 1 101 ? 11.371 -0.385 -10.689 1.00 87.81 101 ARG A CA 1
ATOM 795 C C . ARG A 1 101 ? 12.337 0.359 -9.770 1.00 87.81 101 ARG A C 1
ATOM 797 O O . ARG A 1 101 ? 12.973 1.321 -10.194 1.00 87.81 101 ARG A O 1
ATOM 804 N N . ARG A 1 102 ? 12.449 -0.088 -8.519 1.00 90.75 102 ARG A N 1
ATOM 805 C CA . ARG A 1 102 ? 13.389 0.454 -7.539 1.00 90.75 102 ARG A CA 1
ATOM 806 C C . ARG A 1 102 ? 14.830 0.217 -7.982 1.00 90.75 102 ARG A C 1
ATOM 808 O O . ARG A 1 102 ? 15.609 1.160 -7.952 1.00 90.75 102 ARG A O 1
ATOM 815 N N . GLU A 1 103 ? 15.163 -0.985 -8.455 1.00 92.44 103 GLU A N 1
ATOM 816 C CA . GLU A 1 103 ? 16.489 -1.309 -9.004 1.00 92.44 103 GLU A CA 1
ATOM 817 C C . GLU A 1 103 ? 16.811 -0.501 -10.276 1.00 92.44 103 GLU A C 1
ATOM 819 O O . GLU A 1 103 ? 17.932 -0.031 -10.418 1.00 92.44 103 GLU A O 1
ATOM 824 N N . GLU A 1 104 ? 15.839 -0.271 -11.168 1.00 93.31 104 GLU A N 1
ATOM 825 C CA . GLU A 1 104 ? 16.015 0.574 -12.364 1.00 93.31 104 GLU A CA 1
ATOM 826 C C . GLU A 1 104 ? 16.355 2.034 -12.013 1.00 93.31 104 GLU A C 1
ATOM 828 O O . GLU A 1 104 ? 17.163 2.665 -12.696 1.00 93.31 104 GLU A O 1
ATOM 833 N N . MET A 1 105 ? 15.721 2.589 -10.974 1.00 93.12 105 MET A N 1
ATOM 834 C CA . MET A 1 105 ? 15.885 3.997 -10.588 1.00 93.12 105 MET A CA 1
ATOM 835 C C . MET A 1 105 ? 17.070 4.240 -9.648 1.00 93.12 105 MET A C 1
ATOM 837 O O . MET A 1 105 ? 17.742 5.269 -9.757 1.00 93.12 105 MET A O 1
ATOM 841 N N . LEU A 1 106 ? 17.311 3.321 -8.713 1.00 92.62 106 LEU A N 1
ATOM 842 C CA . LEU A 1 106 ? 18.401 3.387 -7.747 1.00 92.62 106 LEU A CA 1
ATOM 843 C C . LEU A 1 106 ? 18.970 1.973 -7.521 1.00 92.62 106 LEU A C 1
ATOM 845 O O . LEU A 1 106 ? 18.546 1.277 -6.592 1.00 92.62 106 LEU A O 1
ATOM 849 N N . PRO A 1 107 ? 19.911 1.540 -8.382 1.00 92.56 107 PRO A N 1
ATOM 850 C CA . PRO A 1 107 ? 20.530 0.225 -8.277 1.00 92.56 107 PRO A CA 1
ATOM 851 C C . PRO A 1 107 ? 21.277 0.049 -6.955 1.00 92.56 107 PRO A C 1
ATOM 853 O O . PRO A 1 107 ? 21.934 0.980 -6.475 1.00 92.56 107 PRO A O 1
ATOM 856 N N . LEU A 1 108 ? 21.220 -1.154 -6.382 1.00 91.44 108 LEU A N 1
ATOM 857 C CA . LEU A 1 108 ? 21.994 -1.464 -5.182 1.00 91.44 108 LEU A CA 1
ATOM 858 C C . LEU A 1 108 ? 23.453 -1.738 -5.562 1.00 91.44 108 LEU A C 1
ATOM 860 O O . LEU A 1 108 ? 23.704 -2.627 -6.383 1.00 91.44 108 LEU A O 1
ATOM 864 N N . PRO A 1 109 ? 24.430 -1.080 -4.915 1.00 92.56 109 PRO A N 1
ATOM 865 C CA . PRO A 1 109 ? 25.829 -1.343 -5.195 1.00 92.56 109 PRO A CA 1
ATOM 866 C C . PRO A 1 109 ? 26.202 -2.793 -4.866 1.00 92.56 109 PRO A C 1
ATOM 868 O O . PRO A 1 109 ? 25.545 -3.507 -4.086 1.00 92.56 109 PRO A O 1
ATOM 871 N N . THR A 1 110 ? 27.261 -3.248 -5.513 1.00 91.44 110 THR A N 1
ATOM 872 C CA . THR A 1 110 ? 27.791 -4.605 -5.424 1.00 91.44 110 THR A CA 1
ATOM 873 C C . THR A 1 110 ? 29.133 -4.619 -4.684 1.00 91.44 110 THR A C 1
ATOM 875 O O . THR A 1 110 ? 29.732 -3.565 -4.455 1.00 91.44 110 THR A O 1
ATOM 878 N N . PRO A 1 111 ? 29.642 -5.805 -4.305 1.00 92.75 111 PRO A N 1
ATOM 879 C CA . PRO A 1 111 ? 31.002 -5.929 -3.787 1.00 92.75 111 PRO A CA 1
ATOM 880 C C . PRO A 1 111 ? 32.077 -5.391 -4.739 1.00 92.75 111 PRO A C 1
ATOM 882 O O . PRO A 1 111 ? 33.076 -4.855 -4.265 1.00 92.75 111 PRO A O 1
ATOM 885 N N . ASP A 1 112 ? 31.851 -5.466 -6.054 1.00 94.25 112 ASP A N 1
ATOM 886 C CA . ASP A 1 112 ? 32.773 -4.930 -7.065 1.00 94.25 112 ASP A CA 1
ATOM 887 C C . ASP A 1 112 ? 32.842 -3.392 -7.023 1.00 94.25 112 ASP A C 1
ATOM 889 O O . ASP A 1 112 ? 33.870 -2.806 -7.357 1.00 94.25 112 ASP A O 1
ATOM 893 N N . ASP A 1 113 ? 31.788 -2.739 -6.520 1.00 91.06 113 ASP A N 1
ATOM 894 C CA . ASP A 1 113 ? 31.748 -1.296 -6.251 1.00 91.06 113 ASP A CA 1
ATOM 895 C C . ASP A 1 113 ? 32.384 -0.926 -4.894 1.00 91.06 113 ASP A C 1
ATOM 897 O O . ASP A 1 113 ? 32.384 0.242 -4.499 1.00 91.06 113 ASP A O 1
ATOM 901 N N . GLY A 1 114 ? 32.901 -1.909 -4.146 1.00 92.38 114 GLY A N 1
ATOM 902 C CA . GLY A 1 114 ? 33.488 -1.725 -2.816 1.00 92.38 114 GLY A CA 1
ATOM 903 C C . GLY A 1 114 ? 32.477 -1.701 -1.664 1.00 92.38 114 GLY A C 1
ATOM 904 O O . GLY A 1 114 ? 32.826 -1.282 -0.560 1.00 92.38 114 GLY A O 1
ATOM 905 N N . TYR A 1 115 ? 31.236 -2.144 -1.891 1.00 93.12 115 TYR A N 1
ATOM 906 C CA . TYR A 1 115 ? 30.176 -2.139 -0.878 1.00 93.12 115 TYR A CA 1
ATOM 907 C C . TYR A 1 115 ? 29.965 -3.512 -0.233 1.00 93.12 115 TYR A C 1
ATOM 909 O O . TYR A 1 115 ? 29.954 -4.548 -0.897 1.00 93.12 115 TYR A O 1
ATOM 917 N N . ALA A 1 116 ? 29.691 -3.515 1.073 1.00 91.88 116 ALA A N 1
ATOM 918 C CA . ALA A 1 116 ? 29.182 -4.684 1.785 1.00 91.88 116 ALA A CA 1
ATOM 919 C C . ALA A 1 116 ? 27.652 -4.620 1.895 1.00 91.88 116 ALA A C 1
ATOM 921 O O . ALA A 1 116 ? 27.084 -3.565 2.172 1.00 91.88 116 ALA A O 1
ATOM 922 N N . ARG A 1 117 ? 26.977 -5.763 1.720 1.00 91.62 117 ARG A N 1
ATOM 923 C CA . ARG A 1 117 ? 25.529 -5.887 1.944 1.00 91.62 117 ARG A CA 1
ATOM 924 C C . ARG A 1 117 ? 25.280 -6.496 3.317 1.00 91.62 117 ARG A C 1
ATOM 926 O O . ARG A 1 117 ? 25.703 -7.619 3.578 1.00 91.62 117 ARG A O 1
ATOM 933 N N . VAL A 1 118 ? 24.583 -5.758 4.175 1.00 91.69 118 VAL A N 1
ATOM 934 C CA . VAL A 1 118 ? 24.256 -6.172 5.544 1.00 91.69 118 VAL A CA 1
ATOM 935 C C . VAL A 1 118 ? 22.740 -6.218 5.692 1.00 91.69 118 VAL A C 1
ATOM 937 O O . VAL A 1 118 ? 22.062 -5.237 5.406 1.00 91.69 118 VAL A O 1
ATOM 940 N N . MET A 1 119 ? 22.211 -7.356 6.142 1.00 91.62 119 MET A N 1
ATOM 941 C CA . MET A 1 119 ? 20.790 -7.527 6.443 1.00 91.62 119 MET A CA 1
ATOM 942 C C . MET A 1 119 ? 20.605 -7.648 7.956 1.00 91.62 119 MET A C 1
ATOM 944 O O . MET A 1 119 ? 21.179 -8.537 8.583 1.00 91.62 119 MET A O 1
ATOM 948 N N . LEU A 1 120 ? 19.806 -6.754 8.540 1.00 89.31 120 LEU A N 1
ATOM 949 C CA . LEU A 1 120 ? 19.474 -6.782 9.963 1.00 89.31 120 LEU A CA 1
ATOM 950 C C . LEU A 1 120 ? 18.219 -7.637 10.178 1.00 89.31 120 LEU A C 1
ATOM 952 O O . LEU A 1 120 ? 17.129 -7.258 9.755 1.00 89.31 120 LEU A O 1
ATOM 956 N N . VAL A 1 121 ? 18.362 -8.776 10.857 1.00 88.06 121 VAL A N 1
ATOM 957 C CA . VAL A 1 121 ? 17.269 -9.730 11.122 1.00 88.06 121 VAL A CA 1
ATOM 958 C C . VAL A 1 121 ? 17.073 -9.890 12.629 1.00 88.06 121 VAL A C 1
ATOM 960 O O . VAL A 1 121 ? 18.036 -9.878 13.389 1.00 88.06 121 VAL A O 1
ATOM 963 N N . GLY A 1 122 ? 15.823 -10.022 13.076 1.00 84.31 122 GLY A N 1
ATOM 964 C CA . GLY A 1 122 ? 15.473 -10.194 14.490 1.00 84.31 122 GLY A CA 1
ATOM 965 C C . GLY A 1 122 ? 14.029 -9.789 14.789 1.00 84.31 122 GLY A C 1
ATOM 966 O O . GLY A 1 122 ? 13.374 -9.159 13.955 1.00 84.31 122 GLY A O 1
ATOM 967 N N . SER A 1 123 ? 13.534 -10.109 15.984 1.00 81.38 123 SER A N 1
ATOM 968 C CA . SER A 1 123 ? 12.173 -9.772 16.432 1.00 81.38 123 SER A CA 1
ATOM 969 C C . SER A 1 123 ? 11.928 -8.257 16.520 1.00 81.38 123 SER A C 1
ATOM 971 O O . SER A 1 123 ? 12.862 -7.448 16.568 1.00 81.38 123 SER A O 1
ATOM 973 N N . THR A 1 124 ? 10.660 -7.842 16.492 1.00 75.94 124 THR A N 1
ATOM 974 C CA . THR A 1 124 ? 10.254 -6.458 16.803 1.00 75.94 124 THR A CA 1
ATOM 975 C C . THR A 1 124 ? 10.737 -6.076 18.206 1.00 75.94 124 THR A C 1
ATOM 977 O O . THR A 1 124 ? 10.822 -6.936 19.076 1.00 75.94 124 THR A O 1
ATOM 980 N N . GLY A 1 125 ? 11.136 -4.817 18.410 1.00 76.38 125 GLY A N 1
ATOM 981 C CA . GLY A 1 125 ? 11.682 -4.345 19.691 1.00 76.38 125 GLY A CA 1
ATOM 982 C C . GLY A 1 125 ? 13.150 -4.711 19.956 1.00 76.38 125 GLY A C 1
ATOM 983 O O . GLY A 1 125 ? 13.772 -4.125 20.829 1.00 76.38 125 GLY A O 1
ATOM 984 N N . ALA A 1 126 ? 13.777 -5.583 19.156 1.00 84.62 126 ALA A N 1
ATOM 985 C CA . ALA A 1 126 ? 15.189 -5.964 19.336 1.00 84.62 126 ALA A CA 1
ATOM 986 C C . ALA A 1 126 ? 16.216 -4.848 19.010 1.00 84.62 126 ALA A C 1
ATOM 988 O O . ALA A 1 126 ? 17.407 -5.120 18.896 1.00 84.62 126 ALA A O 1
ATOM 989 N N . GLY A 1 127 ? 15.774 -3.606 18.778 1.00 84.94 127 GLY A N 1
ATOM 990 C CA . GLY A 1 127 ? 16.661 -2.464 18.526 1.00 84.94 127 GLY A CA 1
ATOM 991 C C . GLY A 1 127 ? 17.272 -2.382 17.120 1.00 84.94 127 GLY A C 1
ATOM 992 O O . GLY A 1 127 ? 18.175 -1.579 16.904 1.00 84.94 127 GLY A O 1
ATOM 993 N N . LYS A 1 128 ? 16.788 -3.160 16.138 1.00 89.12 128 LYS A N 1
ATOM 994 C CA . LYS A 1 128 ? 17.316 -3.158 14.753 1.00 89.12 128 LYS A CA 1
ATOM 995 C C . LYS A 1 128 ? 17.331 -1.761 14.125 1.00 89.12 128 LYS A C 1
ATOM 997 O O . LYS A 1 128 ? 18.340 -1.343 13.568 1.00 89.12 128 LYS A O 1
ATOM 1002 N N . THR A 1 129 ? 16.218 -1.036 14.234 1.00 84.75 129 THR A N 1
ATOM 1003 C CA . THR A 1 129 ? 16.089 0.321 13.688 1.00 84.75 129 THR A CA 1
ATOM 1004 C C . THR A 1 129 ? 16.978 1.309 14.441 1.00 84.75 129 THR A C 1
ATOM 1006 O O . THR A 1 129 ? 17.600 2.170 13.826 1.00 84.75 129 THR A O 1
ATOM 1009 N N . THR A 1 130 ? 17.106 1.155 15.760 1.00 85.94 130 THR A N 1
ATOM 1010 C CA . THR A 1 130 ? 18.007 1.972 16.584 1.00 85.94 130 THR A CA 1
ATOM 1011 C C . THR A 1 130 ? 19.464 1.784 16.164 1.00 85.94 130 THR A C 1
ATOM 1013 O O . THR A 1 130 ? 20.174 2.768 15.964 1.00 85.94 130 THR A O 1
ATOM 1016 N N . LEU A 1 131 ? 19.896 0.537 15.943 1.00 88.75 131 LEU A N 1
ATOM 1017 C CA . LEU A 1 131 ? 21.225 0.237 15.409 1.00 88.75 131 LEU A CA 1
ATOM 1018 C C . LEU A 1 131 ? 21.414 0.839 14.010 1.00 88.75 131 LEU A C 1
ATOM 1020 O O . LEU A 1 131 ? 22.447 1.443 13.734 1.00 88.75 131 LEU A O 1
ATOM 1024 N N . LEU A 1 132 ? 20.411 0.720 13.136 1.00 89.50 132 LEU A N 1
ATOM 1025 C CA . LEU A 1 132 ? 20.459 1.306 11.798 1.00 89.50 132 LEU A CA 1
ATOM 1026 C C . LEU A 1 132 ? 20.657 2.826 11.846 1.00 89.50 132 LEU A C 1
ATOM 1028 O O . LEU A 1 132 ? 21.524 3.330 11.138 1.00 89.50 132 LEU A O 1
ATOM 1032 N N . ARG A 1 133 ? 19.925 3.545 12.712 1.00 88.69 133 ARG A N 1
ATOM 1033 C CA . ARG A 1 133 ? 20.100 4.995 12.916 1.00 88.69 133 ARG A CA 1
ATOM 1034 C C . ARG A 1 133 ? 21.528 5.351 13.313 1.00 88.69 133 ARG A C 1
ATOM 1036 O O . ARG A 1 133 ? 22.098 6.278 12.745 1.00 88.69 133 ARG A O 1
ATOM 1043 N N . GLN A 1 134 ? 22.116 4.592 14.239 1.00 88.81 134 GLN A N 1
ATOM 1044 C CA . GLN A 1 134 ? 23.508 4.790 14.649 1.00 88.81 134 GLN A CA 1
ATOM 1045 C C . GLN A 1 134 ? 24.481 4.574 13.482 1.00 88.81 134 GLN A C 1
ATOM 1047 O O . GLN A 1 134 ? 25.391 5.377 13.298 1.00 88.81 134 GLN A O 1
ATOM 1052 N N . LEU A 1 135 ? 24.269 3.533 12.668 1.00 89.56 135 LEU A N 1
ATOM 1053 C CA . LEU A 1 135 ? 25.119 3.232 11.510 1.00 89.56 135 LEU A CA 1
ATOM 1054 C C . LEU A 1 135 ? 25.069 4.322 10.435 1.00 89.56 135 LEU A C 1
ATOM 1056 O O . LEU A 1 135 ? 26.098 4.641 9.846 1.00 89.56 135 LEU A O 1
ATOM 1060 N N . ILE A 1 136 ? 23.891 4.894 10.181 1.00 89.44 136 ILE A N 1
ATOM 1061 C CA . ILE A 1 136 ? 23.715 5.940 9.160 1.00 89.44 136 ILE A CA 1
ATOM 1062 C C . ILE A 1 136 ? 23.973 7.353 9.704 1.00 89.44 136 ILE A C 1
ATOM 1064 O O . ILE A 1 136 ? 23.869 8.319 8.953 1.00 89.44 136 ILE A O 1
ATOM 1068 N N . GLY A 1 137 ? 24.295 7.483 10.995 1.00 88.12 137 GLY A N 1
ATOM 1069 C CA . GLY A 1 137 ? 24.548 8.768 11.646 1.00 88.12 137 GLY A CA 1
ATOM 1070 C C . GLY A 1 137 ? 23.304 9.642 11.832 1.00 88.12 137 GLY A C 1
ATOM 1071 O O . GLY A 1 137 ? 23.443 10.857 11.936 1.00 88.12 137 GLY A O 1
ATOM 1072 N N . SER A 1 138 ? 22.109 9.046 11.868 1.00 87.25 138 SER A N 1
ATOM 1073 C CA . SER A 1 138 ? 20.855 9.766 12.106 1.00 87.25 138 SER A CA 1
ATOM 1074 C C . SER A 1 138 ? 20.770 10.219 13.563 1.00 87.25 138 SER A C 1
ATOM 1076 O O . SER A 1 138 ? 20.828 9.402 14.488 1.00 87.25 138 SER A O 1
ATOM 1078 N N . ASP A 1 139 ? 20.595 11.518 13.775 1.00 81.06 139 ASP A N 1
ATOM 1079 C CA . ASP A 1 139 ? 20.442 12.120 15.093 1.00 81.06 139 ASP A CA 1
ATOM 1080 C C . ASP A 1 139 ? 19.081 11.765 15.708 1.00 81.06 139 ASP A C 1
ATOM 1082 O O . ASP A 1 139 ? 18.038 12.075 15.151 1.00 81.06 139 ASP A O 1
ATOM 1086 N N . HIS A 1 140 ? 19.070 11.153 16.890 1.00 73.50 140 HIS A N 1
ATOM 1087 C CA . HIS A 1 140 ? 17.833 10.743 17.567 1.00 73.50 140 HIS A CA 1
ATOM 1088 C C . HIS A 1 140 ? 16.839 11.879 17.881 1.00 73.50 140 HIS A C 1
ATOM 1090 O O . HIS A 1 140 ? 15.659 11.597 18.075 1.00 73.50 140 HIS A O 1
ATOM 1096 N N . THR A 1 141 ? 17.295 13.134 17.941 1.00 72.88 141 THR A N 1
ATOM 1097 C CA . THR A 1 141 ? 16.449 14.309 18.210 1.00 72.88 141 THR A CA 1
ATOM 1098 C C . THR A 1 141 ? 16.076 15.064 16.942 1.00 72.88 141 THR A C 1
ATOM 1100 O O . THR A 1 141 ? 14.936 15.506 16.806 1.00 72.88 141 THR A O 1
ATOM 1103 N N . ARG A 1 142 ? 17.028 15.214 16.013 1.00 75.75 142 ARG A N 1
ATOM 1104 C CA . ARG A 1 142 ? 16.852 16.027 14.798 1.00 75.75 142 ARG A CA 1
ATOM 1105 C C . ARG A 1 142 ? 16.338 15.218 13.614 1.00 75.75 142 ARG A C 1
ATOM 1107 O O . ARG A 1 142 ? 15.568 15.740 12.815 1.00 75.75 142 ARG A O 1
ATOM 1114 N N . ASP A 1 143 ? 16.719 13.948 13.536 1.00 77.62 143 ASP A N 1
ATOM 1115 C CA . ASP A 1 143 ? 16.464 13.085 12.393 1.00 77.62 143 ASP A CA 1
ATOM 1116 C C . ASP A 1 143 ? 15.532 11.938 12.807 1.00 77.62 143 ASP A C 1
ATOM 1118 O O . ASP A 1 143 ? 15.915 10.952 13.442 1.00 77.62 143 ASP A O 1
ATOM 1122 N N . ARG A 1 144 ? 14.262 12.037 12.413 1.00 74.00 144 ARG A N 1
ATOM 1123 C CA . ARG A 1 144 ? 13.235 11.034 12.742 1.00 74.00 144 ARG A CA 1
ATOM 1124 C C . ARG A 1 144 ? 13.223 9.840 11.779 1.00 74.00 144 ARG A C 1
ATOM 1126 O O . ARG A 1 144 ? 12.192 9.196 11.598 1.00 74.00 144 ARG A O 1
ATOM 1133 N N . PHE A 1 145 ? 14.364 9.505 11.173 1.00 80.69 145 PHE A N 1
ATOM 1134 C CA . PHE A 1 145 ? 14.453 8.507 10.107 1.00 80.69 145 PHE A CA 1
ATOM 1135 C C . PHE A 1 145 ? 15.535 7.439 10.350 1.00 80.69 145 PHE A C 1
ATOM 1137 O O . PHE A 1 145 ? 16.646 7.765 10.737 1.00 80.69 145 PHE A O 1
ATOM 1144 N N . PRO A 1 146 ? 15.271 6.154 10.061 1.00 79.56 146 PRO A N 1
ATOM 1145 C CA . PRO A 1 146 ? 13.951 5.550 9.876 1.00 79.56 146 PRO A CA 1
ATOM 1146 C C . PRO A 1 146 ? 13.173 5.588 11.193 1.00 79.56 146 PRO A C 1
ATOM 1148 O O . PRO A 1 146 ? 13.792 5.623 12.253 1.00 79.56 146 PRO A O 1
ATOM 1151 N N . SER A 1 147 ? 11.842 5.611 11.174 1.00 73.88 147 SER A N 1
ATOM 1152 C CA . SER A 1 147 ? 11.060 5.681 12.420 1.00 73.88 147 SER A CA 1
ATOM 1153 C C . SER A 1 147 ? 11.321 4.470 13.335 1.00 73.88 147 SER A C 1
ATOM 1155 O O . SER A 1 147 ? 11.357 3.329 12.873 1.00 73.88 147 SER A O 1
ATOM 1157 N N . THR A 1 148 ? 11.543 4.724 14.631 1.00 64.38 148 THR A N 1
ATOM 1158 C CA . THR A 1 148 ? 11.909 3.722 15.655 1.00 64.38 148 THR A CA 1
ATOM 1159 C C . THR A 1 148 ? 10.737 3.209 16.479 1.00 64.38 148 THR A C 1
ATOM 1161 O O . THR A 1 148 ? 10.970 2.380 17.351 1.00 64.38 148 THR A O 1
ATOM 1164 N N . SER A 1 149 ? 9.505 3.663 16.221 1.00 63.16 149 SER A N 1
ATOM 1165 C CA . SER A 1 149 ? 8.341 3.226 17.000 1.00 63.16 149 SER A CA 1
ATOM 1166 C C . SER A 1 149 ? 8.193 1.697 16.973 1.00 63.16 149 SER A C 1
ATOM 1168 O O . SER A 1 149 ? 8.346 1.047 15.928 1.00 63.16 149 SER A O 1
ATOM 1170 N N . THR A 1 150 ? 7.897 1.126 18.138 1.00 49.62 150 THR A N 1
ATOM 1171 C CA . THR A 1 150 ? 7.710 -0.311 18.387 1.00 49.62 150 THR A CA 1
ATOM 1172 C C . THR A 1 150 ? 6.483 -0.907 17.717 1.00 49.62 150 THR A C 1
ATOM 1174 O O . THR A 1 150 ? 6.409 -2.130 17.574 1.00 49.62 150 THR A O 1
ATOM 1177 N N . ALA A 1 151 ? 5.571 -0.074 17.216 1.00 56.34 151 ALA A N 1
ATOM 1178 C CA . ALA A 1 151 ? 4.367 -0.481 16.508 1.00 56.34 151 ALA A CA 1
ATOM 1179 C C . ALA A 1 151 ? 4.674 -1.025 15.095 1.00 56.34 151 ALA A C 1
ATOM 1181 O O . ALA A 1 151 ? 4.132 -0.522 14.118 1.00 56.34 151 ALA A O 1
ATOM 1182 N N . LYS A 1 152 ? 5.557 -2.027 14.948 1.00 55.03 152 LYS A N 1
ATOM 1183 C CA . LYS A 1 152 ? 5.960 -2.658 13.667 1.00 55.03 152 LYS A CA 1
ATOM 1184 C C . LYS A 1 152 ? 6.126 -1.656 12.511 1.00 55.03 152 LYS A C 1
ATOM 1186 O O . LYS A 1 152 ? 5.678 -1.880 11.394 1.00 55.03 152 LYS A O 1
ATOM 1191 N N . THR A 1 153 ? 6.810 -0.550 12.780 1.00 48.97 153 THR A N 1
ATOM 1192 C CA . THR A 1 153 ? 6.928 0.590 11.857 1.00 48.97 153 THR A CA 1
ATOM 1193 C C . THR A 1 153 ? 7.701 0.272 10.564 1.00 48.97 153 THR A C 1
ATOM 1195 O O . THR A 1 153 ? 7.668 1.036 9.606 1.00 48.97 153 THR A O 1
ATOM 1198 N N . THR A 1 154 ? 8.373 -0.880 10.501 1.00 54.19 154 THR A N 1
ATOM 1199 C CA . THR A 1 154 ? 9.108 -1.387 9.332 1.00 54.19 154 THR A CA 1
ATOM 1200 C C . THR A 1 154 ? 8.432 -2.615 8.718 1.00 54.19 154 THR A C 1
ATOM 1202 O O . THR A 1 154 ? 9.054 -3.659 8.533 1.00 54.19 154 THR A O 1
ATOM 1205 N N . THR A 1 155 ? 7.135 -2.517 8.426 1.00 62.34 155 THR A N 1
ATOM 1206 C CA . THR A 1 155 ? 6.433 -3.504 7.585 1.00 62.34 155 THR A CA 1
ATOM 1207 C C . THR A 1 155 ? 6.812 -3.387 6.111 1.00 62.34 155 THR A C 1
ATOM 1209 O O . THR A 1 155 ? 6.731 -4.374 5.383 1.00 62.34 155 THR A O 1
ATOM 1212 N N . ALA A 1 156 ? 7.264 -2.208 5.680 1.00 72.62 156 ALA A N 1
ATOM 1213 C CA . ALA A 1 156 ? 7.859 -2.001 4.368 1.00 72.62 156 ALA A CA 1
ATOM 1214 C C . ALA A 1 156 ? 9.358 -2.332 4.387 1.00 72.62 156 ALA A C 1
ATOM 1216 O O . ALA A 1 156 ? 10.078 -1.959 5.317 1.00 72.62 156 ALA A O 1
ATOM 1217 N N . ASP A 1 157 ? 9.832 -2.985 3.327 1.00 81.25 157 ASP A N 1
ATOM 1218 C CA . ASP A 1 157 ? 11.257 -3.221 3.114 1.00 81.25 157 ASP A CA 1
ATOM 1219 C C . ASP A 1 157 ? 11.989 -1.882 2.931 1.00 81.25 157 ASP A C 1
ATOM 1221 O O . ASP A 1 157 ? 11.646 -1.083 2.057 1.00 81.25 157 ASP A O 1
ATOM 1225 N N . ILE A 1 158 ? 13.014 -1.639 3.752 1.00 87.12 158 ILE A N 1
ATOM 1226 C CA . ILE A 1 158 ? 13.860 -0.442 3.677 1.00 87.12 158 ILE A CA 1
ATOM 1227 C C . ILE A 1 158 ? 15.272 -0.866 3.293 1.00 87.12 158 ILE A C 1
ATOM 1229 O O . ILE A 1 158 ? 15.910 -1.669 3.972 1.00 87.12 158 ILE A O 1
ATOM 1233 N N . GLU A 1 159 ? 15.782 -0.264 2.227 1.00 91.00 159 GLU A N 1
ATOM 1234 C CA . GLU A 1 159 ? 17.157 -0.421 1.772 1.00 91.00 159 GLU A CA 1
ATOM 1235 C C . GLU A 1 159 ? 17.860 0.935 1.882 1.00 91.00 159 GLU A C 1
ATOM 1237 O O . GLU A 1 159 ? 17.346 1.947 1.404 1.00 91.00 159 GLU A O 1
ATOM 1242 N N . ILE A 1 160 ? 19.032 0.972 2.524 1.00 92.00 160 ILE A N 1
ATOM 1243 C CA . ILE A 1 160 ? 19.815 2.202 2.696 1.00 92.00 160 ILE A CA 1
ATOM 1244 C C . ILE A 1 160 ? 21.182 2.028 2.047 1.00 92.00 160 ILE A C 1
ATOM 1246 O O . ILE A 1 160 ? 21.905 1.076 2.338 1.00 92.00 160 ILE A O 1
ATOM 1250 N N . ILE A 1 161 ? 21.542 2.984 1.191 1.00 92.31 161 ILE A N 1
ATOM 1251 C CA . ILE A 1 161 ? 22.866 3.087 0.578 1.00 92.31 161 ILE A CA 1
ATOM 1252 C C . ILE A 1 161 ? 23.565 4.307 1.179 1.00 92.31 161 ILE A C 1
ATOM 1254 O O . ILE A 1 161 ? 23.105 5.436 1.014 1.00 92.31 161 ILE A O 1
ATOM 1258 N N . THR A 1 162 ? 24.687 4.093 1.860 1.00 90.69 162 THR A N 1
ATOM 1259 C CA . THR A 1 162 ? 25.526 5.174 2.390 1.00 90.69 162 THR A CA 1
ATOM 1260 C C . THR A 1 162 ? 26.615 5.535 1.387 1.00 90.69 162 THR A C 1
ATOM 1262 O O . THR A 1 162 ? 27.397 4.671 1.003 1.00 90.69 162 THR A O 1
ATOM 1265 N N . THR A 1 163 ? 26.717 6.804 1.001 1.00 87.88 163 THR A N 1
ATOM 1266 C CA . THR A 1 163 ? 27.796 7.320 0.144 1.00 87.88 163 THR A CA 1
ATOM 1267 C C . THR A 1 163 ? 28.473 8.510 0.817 1.00 87.88 163 THR A C 1
ATOM 1269 O O . THR A 1 163 ? 27.820 9.289 1.507 1.00 87.88 163 THR A O 1
ATOM 1272 N N . ALA A 1 164 ? 29.783 8.666 0.613 1.00 85.06 164 ALA A N 1
ATOM 1273 C CA . ALA A 1 164 ? 30.535 9.813 1.126 1.00 85.06 164 ALA A CA 1
ATOM 1274 C C . ALA A 1 164 ? 30.261 11.106 0.337 1.00 85.06 164 ALA A C 1
ATOM 1276 O O . ALA A 1 164 ? 30.556 12.200 0.816 1.00 85.06 164 ALA A O 1
ATOM 1277 N N . THR A 1 165 ? 29.745 10.992 -0.890 1.00 85.38 165 THR A N 1
ATOM 1278 C CA . THR A 1 165 ? 29.538 12.125 -1.796 1.00 85.38 165 THR A CA 1
ATOM 1279 C C . THR A 1 165 ? 28.210 12.024 -2.540 1.00 85.38 165 THR A C 1
ATOM 1281 O O . THR A 1 165 ? 27.693 10.935 -2.797 1.00 85.38 165 THR A O 1
ATOM 1284 N N . GLY A 1 166 ? 27.684 13.185 -2.932 1.00 85.06 166 GLY A N 1
ATOM 1285 C CA . GLY A 1 166 ? 26.464 13.308 -3.727 1.00 85.06 166 GLY A CA 1
ATOM 1286 C C . GLY A 1 166 ? 25.232 13.721 -2.915 1.00 85.06 166 GLY A C 1
ATOM 1287 O O . GLY A 1 166 ? 25.292 13.828 -1.691 1.00 85.06 166 GLY A O 1
ATOM 1288 N N . PRO A 1 167 ? 24.118 14.016 -3.603 1.00 90.62 167 PRO A N 1
ATOM 1289 C CA . PRO A 1 167 ? 22.867 14.387 -2.954 1.00 90.62 167 PRO A CA 1
ATOM 1290 C C . PRO A 1 167 ? 22.158 13.165 -2.356 1.00 90.62 167 PRO A C 1
ATOM 1292 O O . PRO A 1 167 ? 22.318 12.045 -2.847 1.00 90.62 167 PRO A O 1
ATOM 1295 N N . PHE A 1 168 ? 21.293 13.402 -1.367 1.00 89.81 168 PHE A N 1
ATOM 1296 C CA . PHE A 1 168 ? 20.317 12.407 -0.924 1.00 89.81 168 PHE A CA 1
ATOM 1297 C C . PHE A 1 168 ? 19.352 12.061 -2.064 1.00 89.81 168 PHE A C 1
ATOM 1299 O O . PHE A 1 168 ? 18.872 12.942 -2.781 1.00 89.81 168 PHE A O 1
ATOM 1306 N N . LYS A 1 169 ? 19.071 10.767 -2.230 1.00 92.00 169 LYS A N 1
ATOM 1307 C CA . LYS A 1 169 ? 18.115 10.236 -3.206 1.00 92.00 169 LYS A CA 1
ATOM 1308 C C . LYS A 1 169 ? 17.248 9.184 -2.532 1.00 92.00 169 LYS A C 1
ATOM 1310 O O . LYS A 1 169 ? 17.739 8.428 -1.698 1.00 92.00 169 LYS A O 1
ATOM 1315 N N . SER A 1 170 ? 15.987 9.110 -2.933 1.00 92.00 170 SER A N 1
ATOM 1316 C CA . SER A 1 170 ? 15.059 8.075 -2.492 1.00 92.00 170 SER A CA 1
ATOM 1317 C C . SER A 1 170 ? 14.224 7.580 -3.666 1.00 92.00 170 SER A C 1
ATOM 1319 O O . SER A 1 170 ? 13.943 8.317 -4.613 1.00 92.00 170 SER A O 1
ATOM 1321 N N . VAL A 1 171 ? 13.843 6.308 -3.601 1.00 93.56 171 VAL A N 1
ATOM 1322 C CA . VAL A 1 171 ? 12.839 5.711 -4.478 1.00 93.56 171 VAL A CA 1
ATOM 1323 C C . VAL A 1 171 ? 11.830 5.037 -3.569 1.00 93.56 171 VAL A C 1
ATOM 1325 O O . VAL A 1 171 ? 12.197 4.185 -2.764 1.00 93.56 171 VAL A O 1
ATOM 1328 N N . ILE A 1 172 ? 10.573 5.454 -3.675 1.00 91.12 172 ILE A N 1
ATOM 1329 C CA . ILE A 1 172 ? 9.474 4.945 -2.858 1.00 91.12 172 ILE A CA 1
ATOM 1330 C C . ILE A 1 172 ? 8.482 4.287 -3.804 1.00 91.12 172 ILE A C 1
ATOM 1332 O O . ILE A 1 172 ? 8.073 4.876 -4.806 1.00 91.12 172 ILE A O 1
ATOM 1336 N N . THR A 1 173 ? 8.102 3.057 -3.487 1.00 88.25 173 THR A N 1
ATOM 1337 C CA . THR A 1 173 ? 7.078 2.316 -4.219 1.00 88.25 173 THR A CA 1
ATOM 1338 C C . THR A 1 173 ? 5.885 2.095 -3.315 1.00 88.25 173 THR A C 1
ATOM 1340 O O . THR A 1 173 ? 6.051 1.662 -2.177 1.00 88.25 173 THR A O 1
ATOM 1343 N N . PHE A 1 174 ? 4.693 2.364 -3.832 1.00 85.06 174 PHE A N 1
ATOM 1344 C CA . PHE A 1 174 ? 3.446 2.204 -3.097 1.00 85.06 174 PHE A CA 1
ATOM 1345 C C . PHE A 1 174 ? 2.733 0.923 -3.517 1.00 85.06 174 PHE A C 1
ATOM 1347 O O . PHE A 1 174 ? 2.879 0.472 -4.658 1.00 85.06 174 PHE A O 1
ATOM 1354 N N . MET A 1 175 ? 1.938 0.374 -2.598 1.00 79.00 175 MET A N 1
ATOM 1355 C CA . MET A 1 175 ? 0.931 -0.627 -2.935 1.00 79.00 175 MET A CA 1
ATOM 1356 C C . MET A 1 175 ? -0.004 -0.063 -4.001 1.00 79.00 175 MET A C 1
ATOM 1358 O O . MET A 1 175 ? -0.333 1.128 -4.005 1.00 79.00 175 MET A O 1
ATOM 1362 N N . ASN A 1 176 ? -0.410 -0.915 -4.930 1.00 75.31 176 ASN A N 1
ATOM 1363 C CA . ASN A 1 176 ? -1.353 -0.506 -5.960 1.00 75.31 176 ASN A CA 1
ATOM 1364 C C . ASN A 1 176 ? -2.791 -0.440 -5.398 1.00 75.31 176 ASN A C 1
ATOM 1366 O O . ASN A 1 176 ? -3.067 -0.936 -4.310 1.00 75.31 176 ASN A O 1
ATOM 1370 N N . GLU A 1 177 ? -3.727 0.159 -6.145 1.00 75.00 177 GLU A N 1
ATOM 1371 C CA . GLU A 1 177 ? -5.123 0.312 -5.693 1.00 75.00 177 GLU A CA 1
ATOM 1372 C C . GLU A 1 177 ? -5.776 -1.027 -5.310 1.00 75.00 177 GLU A C 1
ATOM 1374 O O . GLU A 1 177 ? -6.567 -1.069 -4.376 1.00 75.00 177 GLU A O 1
ATOM 1379 N N . HIS A 1 178 ? -5.456 -2.113 -6.018 1.00 69.69 178 HIS A N 1
ATOM 1380 C CA . HIS A 1 178 ? -6.017 -3.440 -5.753 1.00 69.69 178 HIS A CA 1
ATOM 1381 C C . HIS A 1 178 ? -5.505 -4.017 -4.430 1.00 69.69 178 HIS A C 1
ATOM 1383 O O . HIS A 1 178 ? -6.311 -4.444 -3.612 1.00 69.69 178 HIS A O 1
ATOM 1389 N N . GLU A 1 179 ? -4.199 -3.925 -4.173 1.00 74.44 179 GLU A N 1
ATOM 1390 C CA . GLU A 1 179 ? -3.598 -4.327 -2.892 1.00 74.44 179 GLU A CA 1
ATOM 1391 C C . GLU A 1 179 ? -4.161 -3.509 -1.723 1.00 74.44 179 GLU A C 1
ATOM 1393 O O . GLU A 1 179 ? -4.492 -4.066 -0.680 1.00 74.44 179 GLU A O 1
ATOM 1398 N N . VAL A 1 180 ? -4.328 -2.195 -1.913 1.00 81.44 180 VAL A N 1
ATOM 1399 C CA . VAL A 1 180 ? -4.927 -1.317 -0.897 1.00 81.44 180 VAL A CA 1
ATOM 1400 C C . VAL A 1 180 ? -6.391 -1.684 -0.645 1.00 81.44 180 VAL A C 1
ATOM 1402 O O . VAL A 1 180 ? -6.799 -1.754 0.508 1.00 81.44 180 VAL A O 1
ATOM 1405 N N . ARG A 1 181 ? -7.185 -1.940 -1.693 1.00 78.50 181 ARG A N 1
ATOM 1406 C CA . ARG A 1 181 ? -8.586 -2.371 -1.544 1.00 78.50 181 ARG A CA 1
ATOM 1407 C C . ARG A 1 181 ? -8.696 -3.703 -0.816 1.00 78.50 181 ARG A C 1
ATOM 1409 O O . ARG A 1 181 ? -9.478 -3.779 0.117 1.00 78.50 181 ARG A O 1
ATOM 1416 N N . GLY A 1 182 ? -7.878 -4.689 -1.184 1.00 77.44 182 GLY A N 1
ATOM 1417 C CA . GLY A 1 182 ? -7.845 -5.980 -0.496 1.00 77.44 182 GLY A CA 1
ATOM 1418 C C . GLY A 1 182 ? -7.552 -5.827 0.998 1.00 77.44 182 GLY A C 1
ATOM 1419 O O . GLY A 1 182 ? -8.296 -6.347 1.818 1.00 77.44 182 GLY A O 1
ATOM 1420 N N . ALA A 1 183 ? -6.552 -5.016 1.363 1.00 81.81 183 ALA A N 1
ATOM 1421 C CA . ALA A 1 183 ? -6.247 -4.747 2.770 1.00 81.81 183 ALA A CA 1
ATOM 1422 C C . ALA A 1 183 ? -7.399 -4.044 3.518 1.00 81.81 183 ALA A C 1
ATOM 1424 O O . ALA A 1 183 ? -7.620 -4.307 4.697 1.00 81.81 183 ALA A O 1
ATOM 1425 N N . VAL A 1 184 ? -8.141 -3.153 2.847 1.00 85.31 184 VAL A N 1
ATOM 1426 C CA . VAL A 1 184 ? -9.344 -2.520 3.416 1.00 85.31 184 VAL A CA 1
ATOM 1427 C C . VAL A 1 184 ? -10.472 -3.536 3.595 1.00 85.31 184 VAL A C 1
ATOM 1429 O O . VAL A 1 184 ? -11.131 -3.519 4.633 1.00 85.31 184 VAL A O 1
ATOM 1432 N N . ASP A 1 185 ? -10.691 -4.412 2.617 1.00 84.88 185 ASP A N 1
ATOM 1433 C CA . ASP A 1 185 ? -11.718 -5.454 2.679 1.00 84.88 185 ASP A CA 1
ATOM 1434 C C . ASP A 1 185 ? -11.436 -6.430 3.835 1.00 84.88 185 ASP A C 1
ATOM 1436 O O . ASP A 1 185 ? -12.341 -6.724 4.611 1.00 84.88 185 ASP A O 1
ATOM 1440 N N . GLU A 1 186 ? -10.177 -6.827 4.043 1.00 82.44 186 GLU A N 1
ATOM 1441 C CA . GLU A 1 186 ? -9.761 -7.659 5.184 1.00 82.44 186 GLU A CA 1
ATOM 1442 C C . GLU A 1 186 ? -10.040 -6.976 6.539 1.00 82.44 186 GLU A C 1
ATOM 1444 O O . GLU A 1 186 ? -10.572 -7.604 7.458 1.00 82.44 186 GLU A O 1
ATOM 1449 N N . CYS A 1 187 ? -9.761 -5.672 6.665 1.00 87.38 187 CYS A N 1
ATOM 1450 C CA . CYS A 1 187 ? -10.126 -4.893 7.856 1.00 87.38 187 CYS A CA 1
ATOM 1451 C C . CYS A 1 187 ? -11.651 -4.853 8.086 1.00 87.38 187 CYS A C 1
ATOM 1453 O O . CYS A 1 187 ? -12.120 -4.954 9.222 1.00 87.38 187 CYS A O 1
ATOM 1455 N N . LEU A 1 188 ? -12.443 -4.700 7.017 1.00 88.31 188 LEU A N 1
ATOM 1456 C CA . LEU A 1 188 ? -13.908 -4.690 7.098 1.00 88.31 188 LEU A CA 1
ATOM 1457 C C . LEU A 1 188 ? -14.459 -6.056 7.522 1.00 88.31 188 LEU A C 1
ATOM 1459 O O . LEU A 1 188 ? -15.373 -6.120 8.348 1.00 88.31 188 LEU A O 1
ATOM 1463 N N . GLU A 1 189 ? -13.914 -7.139 6.971 1.00 88.19 189 GLU A N 1
ATOM 1464 C CA . GLU A 1 189 ? -14.287 -8.510 7.319 1.00 88.19 189 GLU A CA 1
ATOM 1465 C C . GLU A 1 189 ? -14.005 -8.810 8.793 1.00 88.19 189 GLU A C 1
ATOM 1467 O O . GLU A 1 189 ? -14.883 -9.340 9.481 1.00 88.19 189 GLU A O 1
ATOM 1472 N N . GLU A 1 190 ? -12.834 -8.420 9.306 1.00 89.25 190 GLU A N 1
ATOM 1473 C CA . GLU A 1 190 ? -12.493 -8.636 10.714 1.00 89.25 190 GLU A CA 1
ATOM 1474 C C . GLU A 1 190 ? -13.382 -7.799 11.645 1.00 89.25 190 GLU A C 1
ATOM 1476 O O . GLU A 1 190 ? -13.858 -8.313 12.659 1.00 89.25 190 GLU A O 1
ATOM 1481 N N . ALA A 1 191 ? -13.704 -6.554 11.277 1.00 91.12 191 ALA A N 1
ATOM 1482 C CA . ALA A 1 191 ? -14.649 -5.728 12.030 1.00 91.12 191 ALA A CA 1
ATOM 1483 C C . ALA A 1 191 ? -16.054 -6.359 12.080 1.00 91.12 191 ALA A C 1
ATOM 1485 O O . ALA A 1 191 ? -16.663 -6.455 13.149 1.00 91.12 191 ALA A O 1
ATOM 1486 N N . CYS A 1 192 ? -16.557 -6.862 10.946 1.00 90.94 192 CYS A N 1
ATOM 1487 C CA . CYS A 1 192 ? -17.834 -7.580 10.887 1.00 90.94 192 CYS A CA 1
ATOM 1488 C C . CYS A 1 192 ? -17.797 -8.876 11.714 1.00 90.94 192 CYS A C 1
ATOM 1490 O O . CYS A 1 192 ? -18.752 -9.196 12.426 1.00 90.94 192 CYS A O 1
ATOM 1492 N N . ALA A 1 193 ? -16.689 -9.619 11.662 1.00 90.44 193 ALA A N 1
ATOM 1493 C CA . ALA A 1 193 ? -16.493 -10.804 12.488 1.00 90.44 193 ALA A CA 1
ATOM 1494 C C . ALA A 1 193 ? -16.475 -10.454 13.985 1.00 90.44 193 ALA A C 1
ATOM 1496 O O . ALA A 1 193 ? -17.025 -11.204 14.795 1.00 90.44 193 ALA A O 1
ATOM 1497 N N . GLY A 1 194 ? -15.904 -9.305 14.351 1.00 91.69 194 GLY A N 1
ATOM 1498 C CA . GLY A 1 194 ? -15.914 -8.767 15.707 1.00 91.69 194 GLY A CA 1
ATOM 1499 C C . GLY A 1 194 ? -17.319 -8.526 16.252 1.00 91.69 194 GLY A C 1
ATOM 1500 O O . GLY A 1 194 ? -17.626 -8.945 17.372 1.00 91.69 194 GLY A O 1
ATOM 1501 N N . VAL A 1 195 ? -18.214 -7.970 15.428 1.00 92.62 195 VAL A N 1
ATOM 1502 C CA . VAL A 1 195 ? -19.639 -7.807 15.769 1.00 92.62 195 VAL A CA 1
ATOM 1503 C C . VAL A 1 195 ? -20.291 -9.156 16.069 1.00 92.62 195 VAL A C 1
ATOM 1505 O O . VAL A 1 195 ? -20.951 -9.312 17.095 1.00 92.62 195 VAL A O 1
ATOM 1508 N N . ILE A 1 196 ? -20.067 -10.159 15.214 1.00 92.69 196 ILE A N 1
ATOM 1509 C CA . ILE A 1 196 ? -20.630 -11.510 15.391 1.00 92.69 196 ILE A CA 1
ATOM 1510 C C . ILE A 1 196 ? -20.121 -12.159 16.687 1.00 92.69 196 ILE A C 1
ATOM 1512 O O . ILE A 1 196 ? -20.857 -12.892 17.350 1.00 92.69 196 ILE A O 1
ATOM 1516 N N . ARG A 1 197 ? -18.871 -11.880 17.071 1.00 93.75 197 ARG A N 1
ATOM 1517 C CA . ARG A 1 197 ? -18.268 -12.346 18.330 1.00 93.75 197 ARG A CA 1
ATOM 1518 C C . ARG A 1 197 ? -18.742 -11.553 19.557 1.00 93.75 197 ARG A C 1
ATOM 1520 O O . ARG A 1 197 ? -18.392 -11.933 20.671 1.00 93.75 197 ARG A O 1
ATOM 1527 N N . GLY A 1 198 ? -19.532 -10.493 19.372 1.00 91.00 198 GLY A N 1
ATOM 1528 C CA . GLY A 1 198 ? -20.040 -9.648 20.452 1.00 91.00 198 GLY A CA 1
ATOM 1529 C C . GLY A 1 198 ? -18.988 -8.716 21.054 1.00 91.00 198 GLY A C 1
ATOM 1530 O O . GLY A 1 198 ? -19.051 -8.441 22.250 1.00 91.00 198 GLY A O 1
ATOM 1531 N N . GLN A 1 199 ? -18.009 -8.269 20.259 1.00 91.38 199 GLN A N 1
ATOM 1532 C CA . GLN A 1 199 ? -17.040 -7.260 20.694 1.00 91.38 199 GLN A CA 1
ATOM 1533 C C . GLN A 1 199 ? -17.710 -5.893 20.916 1.00 91.38 199 GLN A C 1
ATOM 1535 O O . GLN A 1 199 ? -18.767 -5.588 20.353 1.00 91.38 199 GLN A O 1
ATOM 1540 N N . ASP A 1 200 ? -17.094 -5.076 21.766 1.00 89.94 200 ASP A N 1
ATOM 1541 C CA . ASP A 1 200 ? -17.478 -3.684 21.986 1.00 89.94 200 ASP A CA 1
ATOM 1542 C C . ASP A 1 200 ? -17.021 -2.779 20.827 1.00 89.94 200 ASP A C 1
ATOM 1544 O O . ASP A 1 200 ? -16.309 -3.205 19.916 1.00 89.94 200 ASP A O 1
ATOM 1548 N N . ASP A 1 201 ? -17.468 -1.519 20.833 1.00 87.88 201 ASP A N 1
ATOM 1549 C CA . ASP A 1 201 ? -17.166 -0.568 19.750 1.00 87.88 201 ASP A CA 1
ATOM 1550 C C . ASP A 1 201 ? -15.661 -0.330 19.594 1.00 87.88 201 ASP A C 1
ATOM 1552 O O . ASP A 1 201 ? -15.181 -0.136 18.483 1.00 87.88 201 ASP A O 1
ATOM 1556 N N . GLU A 1 202 ? -14.911 -0.384 20.693 1.00 88.69 202 GLU A N 1
ATOM 1557 C CA . GLU A 1 202 ? -13.459 -0.233 20.685 1.00 88.69 202 GLU A CA 1
ATOM 1558 C C . GLU A 1 202 ? -12.765 -1.428 20.024 1.00 88.69 202 GLU A C 1
ATOM 1560 O O . GLU A 1 202 ? -11.921 -1.232 19.149 1.00 88.69 202 GLU A O 1
ATOM 1565 N N . GLY A 1 203 ? -13.166 -2.662 20.353 1.00 87.44 203 GLY A N 1
ATOM 1566 C CA . GLY A 1 203 ? -12.649 -3.861 19.696 1.00 87.44 203 GLY A CA 1
ATOM 1567 C C . GLY A 1 203 ? -12.977 -3.909 18.200 1.00 87.44 203 GLY A C 1
ATOM 1568 O O . GLY A 1 203 ? -12.110 -4.242 17.389 1.00 87.44 203 GLY A O 1
ATOM 1569 N N . ILE A 1 204 ? -14.199 -3.518 17.821 1.00 90.62 204 ILE A N 1
ATOM 1570 C CA . ILE A 1 204 ? -14.629 -3.447 16.413 1.00 90.62 204 ILE A CA 1
ATOM 1571 C C . ILE A 1 204 ? -13.855 -2.350 15.667 1.00 90.62 204 ILE A C 1
ATOM 1573 O O . ILE A 1 204 ? -13.393 -2.572 14.545 1.00 90.62 204 ILE A O 1
ATOM 15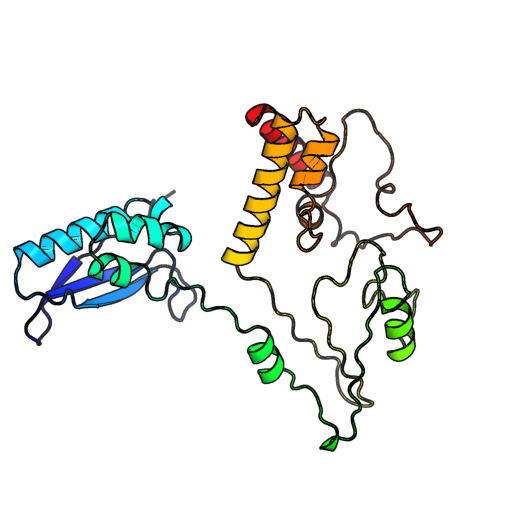77 N N . ALA A 1 205 ? -13.673 -1.178 16.283 1.00 89.81 205 ALA A N 1
ATOM 1578 C CA . ALA A 1 205 ? -12.895 -0.092 15.703 1.00 89.81 205 ALA A CA 1
ATOM 1579 C C . ALA A 1 205 ? -11.419 -0.462 15.552 1.00 89.81 205 ALA A C 1
ATOM 1581 O O . ALA A 1 205 ? -10.835 -0.174 14.511 1.00 89.81 205 ALA A O 1
ATOM 1582 N N . GLY A 1 206 ? -10.831 -1.145 16.535 1.00 88.25 206 GLY A N 1
ATOM 1583 C CA . GLY A 1 206 ? -9.466 -1.662 16.451 1.00 88.25 206 GLY A CA 1
ATOM 1584 C C . GLY A 1 206 ? -9.286 -2.610 15.265 1.00 88.25 206 GLY A C 1
ATOM 1585 O O . GLY A 1 206 ? -8.370 -2.419 14.467 1.00 88.25 206 GLY A O 1
ATOM 1586 N N . ALA A 1 207 ? -10.209 -3.563 15.091 1.00 89.19 207 ALA A N 1
ATOM 1587 C CA . ALA A 1 207 ? -10.209 -4.497 13.963 1.00 89.19 207 ALA A CA 1
ATOM 1588 C C . ALA A 1 207 ? -10.340 -3.803 12.594 1.00 89.19 207 ALA A C 1
ATOM 1590 O O . ALA A 1 207 ? -9.717 -4.224 11.620 1.00 89.19 207 ALA A O 1
ATOM 1591 N N . LEU A 1 208 ? -11.128 -2.725 12.515 1.00 90.25 208 LEU A N 1
ATOM 1592 C CA . LEU A 1 208 ? -11.273 -1.942 11.289 1.00 90.25 208 LEU A CA 1
ATOM 1593 C C . LEU A 1 208 ? -10.043 -1.068 11.008 1.00 90.25 208 LEU A C 1
ATOM 1595 O O . LEU A 1 208 ? -9.614 -0.935 9.863 1.00 90.25 208 LEU A O 1
ATOM 1599 N N . LEU A 1 209 ? -9.502 -0.412 12.033 1.00 88.62 209 LEU A N 1
ATOM 1600 C CA . LEU A 1 209 ? -8.479 0.621 11.875 1.00 88.62 209 LEU A CA 1
ATOM 1601 C C . LEU A 1 209 ? -7.063 0.051 11.749 1.00 88.62 209 LEU A C 1
ATOM 1603 O O . LEU A 1 209 ? -6.197 0.700 11.147 1.00 88.62 209 LEU A O 1
ATOM 1607 N N . GLU A 1 210 ? -6.820 -1.152 12.264 1.00 85.50 210 GLU A N 1
ATOM 1608 C CA . GLU A 1 210 ? -5.535 -1.832 12.175 1.00 85.50 210 GLU A CA 1
ATOM 1609 C C . GLU A 1 210 ? -5.691 -3.242 11.604 1.00 85.50 210 GLU A C 1
ATOM 1611 O O . GLU A 1 210 ? -6.389 -4.096 12.143 1.00 85.50 210 GLU A O 1
ATOM 1616 N N . HIS A 1 211 ? -4.982 -3.500 10.507 1.00 82.00 211 HIS A N 1
ATOM 1617 C CA . HIS A 1 211 ? -4.958 -4.817 9.891 1.00 82.00 211 HIS A CA 1
ATOM 1618 C C . HIS A 1 211 ? -4.370 -5.860 10.860 1.00 82.00 211 HIS A C 1
ATOM 1620 O O . HIS A 1 211 ? -3.350 -5.564 11.491 1.00 82.00 211 HIS A O 1
ATOM 1626 N N . PRO A 1 212 ? -4.880 -7.107 10.919 1.00 70.50 212 PRO A N 1
ATOM 1627 C CA . PRO A 1 212 ? -4.407 -8.127 11.867 1.00 70.50 212 PRO A CA 1
ATOM 1628 C C . PRO A 1 212 ? -2.895 -8.396 11.804 1.00 70.50 212 PRO A C 1
ATOM 1630 O O . PRO A 1 212 ? -2.211 -8.545 12.817 1.00 70.50 212 PRO A O 1
ATOM 1633 N N . GLU A 1 213 ? -2.330 -8.413 10.595 1.00 71.06 213 GLU A N 1
ATOM 1634 C CA . GLU A 1 213 ? -0.882 -8.573 10.392 1.00 71.06 213 GLU A CA 1
ATOM 1635 C C . GLU A 1 213 ? -0.060 -7.289 10.642 1.00 71.06 213 GLU A C 1
ATOM 1637 O O . GLU A 1 213 ? 1.171 -7.318 10.560 1.00 71.06 213 GLU A O 1
ATOM 1642 N N . GLN A 1 214 ? -0.721 -6.167 10.946 1.00 69.38 214 GLN A N 1
ATOM 1643 C CA . GLN A 1 214 ? -0.170 -4.812 11.102 1.00 69.38 214 GLN A CA 1
ATOM 1644 C C . GLN A 1 214 ? 0.585 -4.297 9.865 1.00 69.38 214 GLN A C 1
ATOM 1646 O O . GLN A 1 214 ? 1.445 -3.425 9.960 1.00 69.38 214 GLN A O 1
ATOM 1651 N N . ARG A 1 215 ? 0.275 -4.843 8.682 1.00 70.88 215 ARG A N 1
ATOM 1652 C CA . ARG A 1 215 ? 0.849 -4.405 7.398 1.00 70.88 215 ARG A CA 1
ATOM 1653 C C . ARG A 1 215 ? 0.163 -3.167 6.827 1.00 70.88 215 ARG A C 1
ATOM 1655 O O . ARG A 1 215 ? 0.765 -2.460 6.027 1.00 70.88 215 ARG A O 1
ATOM 1662 N N . PHE A 1 216 ? -1.073 -2.910 7.243 1.00 80.50 216 PHE A N 1
ATOM 1663 C CA . PHE A 1 216 ? -1.896 -1.808 6.770 1.00 80.50 216 PHE A CA 1
ATOM 1664 C C . PHE A 1 216 ? -2.632 -1.169 7.951 1.00 80.50 216 PHE A C 1
ATOM 1666 O O . PHE A 1 216 ? -3.090 -1.866 8.855 1.00 80.50 216 PHE A O 1
ATOM 1673 N N . ARG A 1 217 ? -2.697 0.163 7.974 1.00 83.88 217 ARG A N 1
ATOM 1674 C CA . ARG A 1 217 ? -3.301 0.929 9.069 1.00 83.88 217 ARG A CA 1
ATOM 1675 C C . ARG A 1 217 ? -4.162 2.037 8.504 1.00 83.88 217 ARG A C 1
ATOM 1677 O O . ARG A 1 217 ? -3.646 3.004 7.946 1.00 83.88 217 ARG A O 1
ATOM 1684 N N . LEU A 1 218 ? -5.469 1.887 8.672 1.00 84.56 218 LEU A N 1
ATOM 1685 C CA . LEU A 1 218 ? -6.446 2.920 8.353 1.00 84.56 218 LEU A CA 1
ATOM 1686 C C . LEU A 1 218 ? -6.458 4.032 9.403 1.00 84.56 218 LEU A C 1
ATOM 1688 O O . LEU A 1 218 ? -6.878 5.140 9.088 1.00 84.56 218 LEU A O 1
ATOM 1692 N N . SER A 1 219 ? -5.924 3.786 10.600 1.00 84.00 219 SER A N 1
ATOM 1693 C CA . SER A 1 219 ? -5.763 4.823 11.623 1.00 84.00 219 SER A CA 1
ATOM 1694 C C . SER A 1 219 ? -4.860 5.985 11.199 1.00 84.00 219 SER A C 1
ATOM 1696 O O . SER A 1 219 ? -5.056 7.095 11.677 1.00 84.00 219 SER A O 1
ATOM 1698 N N . TYR A 1 220 ? -3.909 5.787 10.278 1.00 79.75 220 TYR A N 1
ATOM 1699 C CA . TYR A 1 220 ? -3.092 6.894 9.766 1.00 79.75 220 TYR A CA 1
ATOM 1700 C C . TYR A 1 220 ? -3.903 7.900 8.936 1.00 79.75 220 TYR A C 1
ATOM 1702 O O . TYR A 1 220 ? -3.852 9.085 9.252 1.00 79.75 220 TYR A O 1
ATOM 1710 N N . PRO A 1 221 ? -4.667 7.483 7.906 1.00 80.81 221 PRO A N 1
ATOM 1711 C CA . PRO A 1 221 ? -5.512 8.417 7.166 1.00 80.81 221 PRO A CA 1
ATOM 1712 C C . PRO A 1 221 ? -6.808 8.806 7.891 1.00 80.81 221 PRO A C 1
ATOM 1714 O O . PRO A 1 221 ? -7.317 9.894 7.646 1.00 80.81 221 PRO A O 1
ATOM 1717 N N . LEU A 1 222 ? -7.384 7.937 8.730 1.00 83.31 222 LEU A N 1
ATOM 1718 C CA . LEU A 1 222 ? -8.696 8.183 9.351 1.00 83.31 222 LEU A CA 1
ATOM 1719 C C . LEU A 1 222 ? -8.607 8.747 10.771 1.00 83.31 222 LEU A C 1
ATOM 1721 O O . LEU A 1 222 ? -9.576 9.337 11.250 1.00 83.31 222 LEU A O 1
ATOM 1725 N N . GLY A 1 223 ? -7.459 8.594 11.424 1.00 83.38 223 GLY A N 1
ATOM 1726 C CA . GLY A 1 223 ? -7.276 8.895 12.834 1.00 83.38 223 GLY A CA 1
ATOM 1727 C C . GLY A 1 223 ? -7.685 7.739 13.748 1.00 83.38 223 GLY A C 1
ATOM 1728 O O . GLY A 1 223 ? -8.042 6.645 13.305 1.00 83.38 223 GLY A O 1
ATOM 1729 N N . THR A 1 224 ? -7.592 7.979 15.051 1.00 84.81 224 THR A N 1
ATOM 1730 C CA . THR A 1 224 ? -7.913 6.996 16.089 1.00 84.81 224 THR A CA 1
ATOM 1731 C C . THR A 1 224 ? -9.378 7.089 16.516 1.00 84.81 224 THR A C 1
ATOM 1733 O O . THR A 1 224 ? -10.036 8.125 16.376 1.00 84.81 224 THR A O 1
ATOM 1736 N N . TRP A 1 225 ? -9.899 5.977 17.032 1.00 85.06 225 TRP A N 1
ATOM 1737 C CA . TRP A 1 225 ? -11.239 5.926 17.604 1.00 85.06 225 TRP A CA 1
ATOM 1738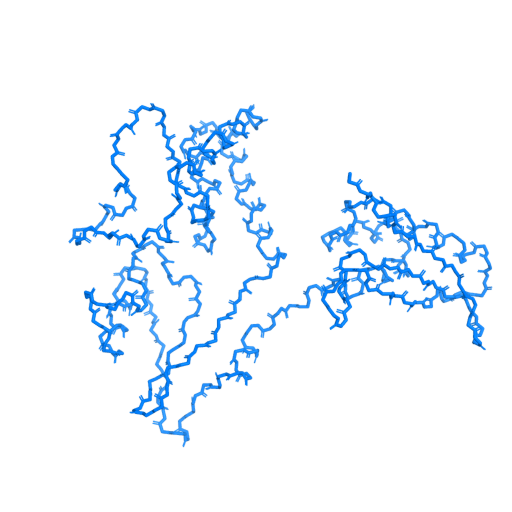 C C . TRP A 1 225 ? -11.287 6.675 18.939 1.00 85.06 225 TRP A C 1
ATOM 1740 O O . TRP A 1 225 ? -10.462 6.427 19.816 1.00 85.06 225 TRP A O 1
ATOM 1750 N N . GLN A 1 226 ? -12.264 7.568 19.097 1.00 81.94 226 GLN A N 1
ATOM 1751 C CA . GLN A 1 226 ? -12.516 8.304 20.336 1.00 81.94 226 GLN A CA 1
ATOM 1752 C C . GLN A 1 226 ? -13.898 7.941 20.889 1.00 81.94 226 GLN A C 1
ATOM 1754 O O . GLN A 1 226 ? -14.913 8.076 20.196 1.00 81.94 226 GLN A O 1
ATOM 1759 N N . GLN A 1 227 ? -13.965 7.520 22.155 1.00 66.19 227 GLN A N 1
ATOM 1760 C CA . GLN A 1 227 ? -15.240 7.399 22.868 1.00 66.19 227 GLN A CA 1
ATOM 1761 C C . GLN A 1 227 ? -15.714 8.784 23.338 1.00 66.19 227 GLN A C 1
ATOM 1763 O O . GLN A 1 227 ? -14.910 9.630 23.717 1.00 66.19 227 GLN A O 1
ATOM 1768 N N . GLU A 1 228 ? -17.032 9.015 23.350 1.00 55.16 228 GLU A N 1
ATOM 1769 C CA . GLU A 1 228 ? -17.660 10.304 23.719 1.00 55.16 228 GLU A CA 1
ATOM 1770 C C . GLU A 1 228 ? -17.388 10.760 25.169 1.00 55.16 228 GLU A C 1
ATOM 1772 O O . GLU A 1 228 ? -17.811 11.845 25.559 1.00 55.16 228 GLU A O 1
ATOM 1777 N N . SER A 1 229 ? -16.678 9.964 25.976 1.00 42.06 229 SER A N 1
ATOM 1778 C CA . SER A 1 229 ? -16.428 10.218 27.398 1.00 42.06 229 SER A CA 1
ATOM 1779 C C . SER A 1 229 ? -14.972 10.502 27.780 1.00 42.06 229 SER A C 1
ATOM 1781 O O . SER A 1 229 ? -14.694 10.609 28.973 1.00 42.06 229 SER A O 1
ATOM 1783 N N . SER A 1 230 ? -14.040 10.642 26.836 1.00 37.38 230 SER A N 1
ATOM 1784 C CA . SER A 1 230 ? -12.648 10.975 27.165 1.00 37.38 230 SER A CA 1
ATOM 1785 C C . SER A 1 230 ? -12.211 12.286 26.515 1.00 37.38 230 SER A C 1
ATOM 1787 O O . SER A 1 230 ? -11.655 12.289 25.422 1.00 37.38 230 SER A O 1
ATOM 1789 N N . ASP A 1 231 ? -12.368 13.383 27.259 1.00 38.19 231 ASP A N 1
ATOM 1790 C CA . ASP A 1 231 ? -11.609 14.642 27.113 1.00 38.19 231 ASP A CA 1
ATOM 1791 C C . ASP A 1 231 ? -10.119 14.443 27.495 1.00 38.19 231 ASP A C 1
ATOM 1793 O O . ASP A 1 231 ? -9.467 15.313 28.074 1.00 38.19 231 ASP A O 1
ATOM 1797 N N . HIS A 1 232 ? -9.568 13.257 27.225 1.00 34.59 232 HIS A N 1
ATOM 1798 C CA . HIS A 1 232 ? -8.168 12.968 27.462 1.00 34.59 232 HIS A CA 1
ATOM 1799 C C . HIS A 1 232 ? -7.386 13.165 26.177 1.00 34.59 232 HIS A C 1
ATOM 1801 O O . HIS A 1 232 ? -7.703 12.618 25.122 1.00 34.59 232 HIS A O 1
ATOM 1807 N N . GLU A 1 233 ? -6.405 14.045 26.336 1.00 37.25 233 GLU A N 1
ATOM 1808 C CA . GLU A 1 233 ? -5.353 14.423 25.420 1.00 37.25 233 GLU A CA 1
ATOM 1809 C C . GLU A 1 233 ? -4.895 13.260 24.538 1.00 37.25 233 GLU A C 1
ATOM 1811 O O . GLU A 1 233 ? -4.859 12.095 24.926 1.00 37.25 233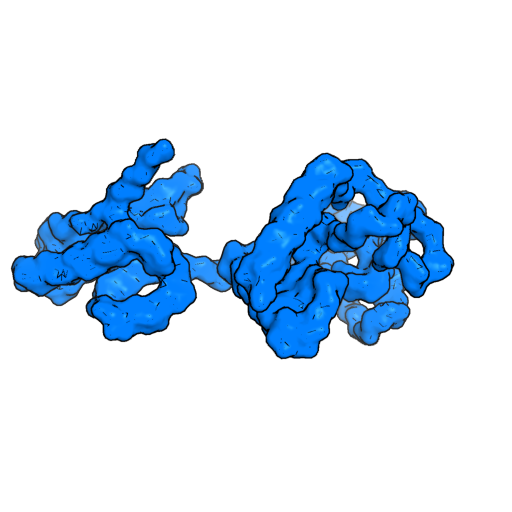 GLU A O 1
ATOM 1816 N N . MET A 1 234 ? -4.557 13.638 23.314 1.00 39.59 234 MET A N 1
ATOM 1817 C CA . MET A 1 234 ? -4.179 12.835 22.160 1.00 39.59 234 MET A CA 1
ATOM 1818 C C . MET A 1 234 ? -2.844 12.072 22.352 1.00 39.59 234 MET A C 1
ATOM 1820 O O . MET A 1 234 ? -1.999 12.115 21.462 1.00 39.59 234 MET A O 1
ATOM 1824 N N . ASP A 1 235 ? -2.629 11.419 23.499 1.00 34.56 235 ASP A N 1
ATOM 1825 C CA . ASP A 1 235 ? -1.322 10.874 23.911 1.00 34.56 235 ASP A CA 1
ATOM 1826 C C . ASP A 1 235 ? -1.289 9.335 24.068 1.00 34.56 235 ASP A C 1
ATOM 1828 O O . ASP A 1 235 ? -0.241 8.705 23.946 1.00 34.56 235 ASP A O 1
ATOM 1832 N N . SER A 1 236 ? -2.424 8.652 24.223 1.00 33.19 236 SER A N 1
ATOM 1833 C CA . SER A 1 236 ? -2.428 7.292 24.796 1.00 33.19 236 SER A CA 1
ATOM 1834 C C . SER A 1 236 ? -2.361 6.100 23.820 1.00 33.19 236 SER A C 1
ATOM 1836 O O . SER A 1 236 ? -2.846 5.015 24.132 1.00 33.19 236 SER A O 1
ATOM 1838 N N . LEU A 1 237 ? -1.737 6.239 22.643 1.00 38.75 237 LEU A N 1
ATOM 1839 C CA . LEU A 1 237 ? -1.379 5.073 21.798 1.00 38.75 237 LEU A CA 1
ATOM 1840 C C . LEU A 1 237 ? 0.120 4.971 21.480 1.00 38.75 237 LEU A C 1
ATOM 1842 O O . LEU A 1 237 ? 0.549 4.036 20.801 1.00 38.75 237 LEU A O 1
ATOM 1846 N N . PHE A 1 238 ? 0.928 5.891 22.015 1.00 40.34 238 PHE A N 1
ATOM 1847 C CA . PHE A 1 238 ? 2.391 5.797 22.009 1.00 40.34 238 PHE A CA 1
ATOM 1848 C C . PHE A 1 238 ? 2.975 5.538 23.412 1.00 40.34 238 PHE A C 1
ATOM 1850 O O . PHE A 1 238 ? 4.190 5.427 23.549 1.00 40.34 238 PHE A O 1
ATOM 1857 N N . GLU A 1 239 ? 2.124 5.393 24.432 1.00 32.00 239 GLU A N 1
ATOM 1858 C CA . GLU A 1 239 ? 2.482 5.324 25.859 1.00 32.00 239 GLU A CA 1
ATOM 1859 C C . GLU A 1 239 ? 2.967 3.952 26.368 1.00 32.00 239 GLU A C 1
ATOM 1861 O O . GLU A 1 239 ? 3.002 3.726 27.572 1.00 32.00 239 GLU A O 1
ATOM 1866 N N . ASP A 1 240 ? 3.414 3.046 25.496 1.00 31.92 240 ASP A N 1
ATOM 1867 C CA . ASP A 1 240 ? 4.075 1.805 25.942 1.00 31.92 240 ASP A CA 1
ATOM 1868 C C . ASP A 1 240 ? 5.615 1.872 25.901 1.00 31.92 240 ASP A C 1
ATOM 1870 O O . ASP A 1 240 ? 6.289 0.853 26.057 1.00 31.92 240 ASP A O 1
ATOM 1874 N N . GLU A 1 241 ? 6.216 3.058 25.757 1.00 37.22 241 GLU A N 1
ATOM 1875 C CA . GLU A 1 241 ? 7.651 3.238 26.004 1.00 37.22 241 GLU A CA 1
ATOM 1876 C C . GLU A 1 241 ? 7.926 4.515 26.806 1.00 37.22 241 GLU A C 1
ATOM 1878 O O . GLU A 1 241 ? 7.490 5.596 26.425 1.00 37.22 241 GLU A O 1
ATOM 1883 N N . GLU A 1 242 ? 8.704 4.400 27.893 1.00 33.03 242 GLU A N 1
ATOM 1884 C CA . GLU A 1 242 ? 9.325 5.507 28.645 1.00 33.03 242 GLU A CA 1
ATOM 1885 C C . GLU A 1 242 ? 10.329 6.295 27.764 1.00 33.03 242 GLU A C 1
ATOM 1887 O O . GLU A 1 242 ? 11.533 6.360 28.029 1.00 33.03 242 GLU A O 1
ATOM 1892 N N . GLY A 1 243 ? 9.848 6.875 26.668 1.00 40.00 243 GLY A N 1
ATOM 1893 C CA . GLY A 1 243 ? 10.560 7.768 25.765 1.00 40.00 243 GLY A CA 1
ATOM 1894 C C . GLY A 1 243 ? 9.863 9.130 25.704 1.00 40.00 243 GLY A C 1
ATOM 1895 O O . GLY A 1 243 ? 8.687 9.239 26.041 1.00 40.00 243 GLY A O 1
ATOM 1896 N N . PRO A 1 244 ? 10.569 10.205 25.314 1.00 32.38 244 PRO A N 1
ATOM 1897 C CA . PRO A 1 244 ? 9.959 11.528 25.218 1.00 32.38 244 PRO A CA 1
ATOM 1898 C C . PRO A 1 244 ? 8.768 11.505 24.248 1.00 32.38 244 PRO A C 1
ATOM 1900 O O . PRO A 1 244 ? 8.892 10.970 23.145 1.00 32.38 244 PRO A O 1
ATOM 1903 N N . ALA A 1 245 ? 7.648 12.107 24.669 1.00 37.72 245 ALA A N 1
ATOM 1904 C CA . ALA A 1 245 ? 6.403 12.207 23.910 1.00 37.72 245 ALA A CA 1
ATOM 1905 C C . ALA A 1 245 ? 6.665 12.600 22.447 1.00 37.72 245 ALA A C 1
ATOM 1907 O O . ALA A 1 245 ? 7.326 13.602 22.146 1.00 37.72 245 ALA A O 1
ATOM 1908 N N . VAL A 1 246 ? 6.174 11.779 21.520 1.00 44.09 246 VAL A N 1
ATOM 1909 C CA . VAL A 1 246 ? 6.381 11.971 20.084 1.00 44.09 246 VAL A CA 1
ATOM 1910 C C . VAL A 1 246 ? 5.383 13.015 19.583 1.00 44.09 246 VAL A C 1
ATOM 1912 O O . VAL A 1 246 ? 4.301 12.681 19.121 1.00 44.09 246 VAL A O 1
ATOM 1915 N N . THR A 1 247 ? 5.742 14.300 19.634 1.00 43.03 247 THR A N 1
ATOM 1916 C CA . THR A 1 247 ? 4.940 15.351 18.982 1.00 43.03 247 THR A CA 1
ATOM 1917 C C . THR A 1 247 ? 5.110 15.236 17.467 1.00 43.03 247 THR A C 1
ATOM 1919 O O . THR A 1 247 ? 6.1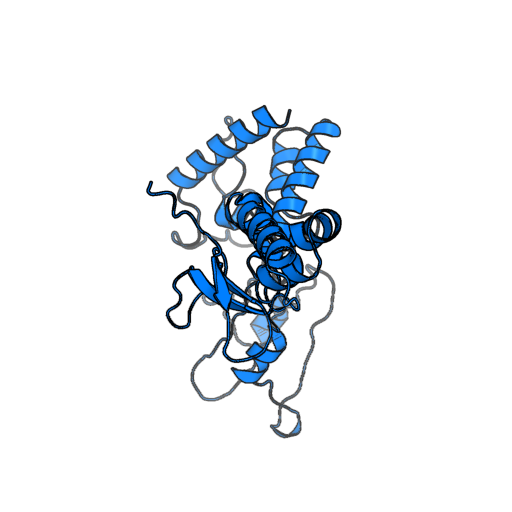92 15.538 16.946 1.00 43.03 247 THR A O 1
ATOM 1922 N N . LEU A 1 248 ? 4.095 14.738 16.758 1.00 50.97 248 LEU A N 1
ATOM 1923 C CA . LEU A 1 248 ? 4.053 14.718 15.291 1.00 50.97 248 LEU A CA 1
ATOM 1924 C C . LEU A 1 248 ? 3.916 16.156 14.743 1.00 50.97 248 LEU A C 1
ATOM 1926 O O . LEU A 1 248 ? 3.308 16.991 15.411 1.00 50.97 248 LEU A O 1
ATOM 1930 N N . PRO A 1 249 ? 4.498 16.478 13.573 1.00 52.12 249 PRO A N 1
ATOM 1931 C CA . PRO A 1 249 ? 4.218 17.729 12.868 1.00 52.12 249 PRO A CA 1
ATOM 1932 C C . PRO A 1 249 ? 2.711 17.907 12.616 1.00 52.12 249 PRO A C 1
ATOM 1934 O O . PRO A 1 249 ? 2.030 16.930 12.310 1.00 52.12 249 PRO A O 1
ATOM 1937 N N . ASP A 1 250 ? 2.195 19.139 12.703 1.00 53.50 250 ASP A N 1
ATOM 1938 C CA . ASP A 1 250 ? 0.761 19.438 12.511 1.00 53.50 250 ASP A CA 1
ATOM 1939 C C . ASP A 1 250 ? 0.211 18.957 11.150 1.00 53.50 250 ASP A C 1
ATOM 1941 O O . ASP A 1 250 ? -0.989 18.736 11.011 1.00 53.50 250 ASP A O 1
ATOM 1945 N N . ASP A 1 251 ? 1.071 18.788 10.141 1.00 54.31 251 ASP A N 1
ATOM 1946 C CA . ASP A 1 251 ? 0.740 18.293 8.800 1.00 54.31 251 ASP A CA 1
ATOM 1947 C C . ASP A 1 251 ? 0.722 16.758 8.668 1.00 54.31 251 ASP A C 1
ATOM 1949 O O . ASP A 1 251 ? 0.226 16.240 7.667 1.00 54.31 251 ASP A O 1
ATOM 1953 N N . GLU A 1 252 ? 1.217 16.025 9.669 1.00 56.41 252 GLU A N 1
ATOM 1954 C CA . GLU A 1 252 ? 1.165 14.555 9.737 1.00 56.41 252 GLU A CA 1
ATOM 1955 C C . GLU A 1 252 ? 0.007 14.040 10.611 1.00 56.41 252 GLU A C 1
ATOM 1957 O O . GLU A 1 252 ? -0.245 12.834 10.662 1.00 56.41 252 GLU A O 1
ATOM 1962 N N . VAL A 1 253 ? -0.710 14.939 11.293 1.00 67.94 253 VAL A N 1
ATOM 1963 C CA . VAL A 1 253 ? -1.837 14.610 12.172 1.00 67.94 253 VAL A CA 1
ATOM 1964 C C . VAL A 1 253 ? -3.155 14.899 11.459 1.00 67.94 253 VAL A C 1
ATOM 1966 O O . VAL A 1 253 ? -3.336 15.948 10.841 1.00 67.94 253 VAL A O 1
ATOM 1969 N N . VAL A 1 254 ? -4.115 13.979 11.572 1.00 73.75 254 VAL A N 1
ATOM 1970 C CA . VAL A 1 254 ? -5.486 14.219 11.106 1.00 73.75 254 VAL A CA 1
ATOM 1971 C C . VAL A 1 254 ? -6.060 15.400 11.887 1.00 73.75 254 VAL A C 1
ATOM 1973 O O . VAL A 1 254 ? -6.171 15.347 13.112 1.00 73.75 254 VAL A O 1
ATOM 1976 N N . ALA A 1 255 ? -6.423 16.473 11.183 1.00 81.75 255 ALA A N 1
ATOM 1977 C CA . ALA A 1 255 ? -6.940 17.681 11.815 1.00 81.75 255 ALA A CA 1
ATOM 1978 C C . ALA A 1 255 ? -8.148 17.351 12.704 1.00 81.75 255 ALA A C 1
ATOM 1980 O O . ALA A 1 255 ? -9.009 16.571 12.307 1.00 81.75 255 ALA A O 1
ATOM 1981 N N . VAL A 1 256 ? -8.265 17.993 13.872 1.00 80.56 256 VAL A N 1
ATOM 1982 C CA . VAL A 1 256 ? -9.321 17.693 14.863 1.00 80.56 256 VAL A CA 1
ATOM 1983 C C . VAL A 1 256 ? -10.720 17.672 14.234 1.00 80.56 256 VAL A C 1
ATOM 1985 O O . VAL A 1 256 ? -11.496 16.758 14.482 1.00 80.56 256 VAL A O 1
ATOM 1988 N N . ALA A 1 257 ? -11.026 18.628 13.352 1.00 82.50 257 ALA A N 1
ATOM 1989 C CA . ALA A 1 257 ? -12.312 18.678 12.654 1.00 82.50 257 ALA A CA 1
ATOM 1990 C C . ALA A 1 257 ? -12.551 17.473 11.720 1.00 82.50 257 ALA A C 1
ATOM 1992 O O . ALA A 1 257 ? -13.679 16.996 11.594 1.00 82.50 257 ALA A O 1
ATOM 1993 N N . GLU A 1 258 ? -11.502 16.984 11.056 1.00 84.00 258 GLU A N 1
ATOM 1994 C CA . GLU A 1 258 ? -11.562 15.788 10.212 1.00 84.00 258 GLU A CA 1
ATOM 1995 C C . GLU A 1 258 ? -11.663 14.521 11.064 1.00 84.00 258 GLU A C 1
ATOM 1997 O O . GLU A 1 258 ? -12.484 13.656 10.769 1.00 84.00 258 GLU A O 1
ATOM 2002 N N . LEU A 1 259 ? -10.930 14.456 12.176 1.00 84.19 259 LEU A N 1
ATOM 2003 C CA . LEU A 1 259 ? -10.995 13.362 13.139 1.00 84.19 259 LEU A CA 1
ATOM 2004 C C . LEU A 1 259 ? -12.404 13.200 13.725 1.00 84.19 259 LEU A C 1
ATOM 2006 O O . LEU A 1 259 ? -12.919 12.082 13.777 1.00 84.19 259 LEU A O 1
ATOM 2010 N N . THR A 1 260 ? -13.050 14.301 14.127 1.00 85.31 260 THR A N 1
ATOM 2011 C CA . THR A 1 260 ? -14.434 14.286 14.626 1.00 85.31 260 THR A CA 1
ATOM 2012 C C . THR A 1 260 ? -15.385 13.741 13.565 1.00 85.31 260 THR A C 1
ATOM 2014 O O . THR A 1 260 ? -16.144 12.812 13.833 1.00 85.31 260 THR A O 1
ATOM 2017 N N . LYS A 1 261 ? -15.286 14.248 12.332 1.00 87.88 261 LYS A N 1
ATOM 2018 C CA . LYS A 1 261 ? -16.112 13.789 11.209 1.00 87.88 261 LYS A CA 1
ATOM 2019 C C . LYS A 1 261 ? -15.887 12.307 10.885 1.00 87.88 261 LYS A C 1
ATOM 2021 O O . LYS A 1 261 ? -16.837 11.586 10.580 1.00 87.88 261 LYS A O 1
ATOM 2026 N N . ASN A 1 262 ? -14.641 11.845 10.938 1.00 88.75 262 ASN A N 1
ATOM 2027 C CA . ASN A 1 262 ? -14.302 10.445 10.703 1.00 88.75 262 ASN A CA 1
ATOM 2028 C C . ASN A 1 262 ? -14.891 9.552 11.802 1.00 88.75 262 ASN A C 1
ATOM 2030 O O . ASN A 1 262 ? -15.484 8.524 11.486 1.00 88.75 262 ASN A O 1
ATOM 2034 N N . ASN A 1 263 ? -14.812 9.970 13.068 1.00 87.44 263 ASN A N 1
ATOM 2035 C CA . ASN A 1 263 ? -15.421 9.253 14.190 1.00 87.44 263 ASN A CA 1
ATOM 2036 C C . ASN A 1 263 ? -16.955 9.188 14.084 1.00 87.44 263 ASN A C 1
ATOM 2038 O O . ASN A 1 263 ? -17.531 8.128 14.324 1.00 87.44 263 ASN A O 1
ATOM 2042 N N . GLU A 1 264 ? -17.620 10.268 13.663 1.00 88.56 264 GLU A N 1
ATOM 2043 C CA . GLU A 1 264 ? -19.066 10.260 13.382 1.00 88.56 264 GLU A CA 1
ATOM 2044 C C . GLU A 1 264 ? -19.421 9.239 12.288 1.00 88.56 264 GLU A C 1
ATOM 2046 O O . GLU A 1 264 ? -20.317 8.414 12.468 1.00 88.56 264 GLU A O 1
ATOM 2051 N N . CYS A 1 265 ? -18.665 9.225 11.186 1.00 88.00 265 CYS A N 1
ATOM 2052 C CA . CYS A 1 265 ? -18.855 8.266 10.095 1.00 88.00 265 CYS A CA 1
ATOM 2053 C C . CYS A 1 265 ? -18.637 6.810 10.551 1.00 88.00 265 CYS A C 1
ATOM 2055 O O . CYS A 1 265 ? -19.404 5.915 10.190 1.00 88.00 265 CYS A O 1
ATOM 2057 N N . LEU A 1 266 ? -17.615 6.566 11.380 1.00 87.69 266 LEU A N 1
ATOM 2058 C CA . LEU A 1 266 ? -17.346 5.250 11.963 1.00 87.69 266 LEU A CA 1
ATOM 2059 C C . LEU A 1 266 ? -18.491 4.793 12.878 1.00 87.69 266 LEU A C 1
ATOM 2061 O O . LEU A 1 266 ? -18.923 3.647 12.776 1.00 87.69 266 LEU A O 1
ATOM 2065 N N . ARG A 1 267 ? -19.049 5.691 13.703 1.00 88.00 267 ARG A N 1
ATOM 2066 C CA . ARG A 1 267 ? -20.232 5.401 14.536 1.00 88.00 267 ARG A CA 1
ATOM 2067 C C . ARG A 1 267 ? -21.432 4.996 13.688 1.00 88.00 267 ARG A C 1
ATOM 2069 O O . ARG A 1 267 ? -22.049 3.966 13.958 1.00 88.00 267 ARG A O 1
ATOM 2076 N N . GLU A 1 268 ? -21.743 5.762 12.643 1.00 87.88 268 GLU A N 1
ATOM 2077 C CA . GLU A 1 268 ? -22.832 5.429 11.714 1.00 87.88 268 GLU A CA 1
ATOM 2078 C C . GLU A 1 268 ? -22.615 4.066 11.043 1.00 87.88 268 GLU A C 1
ATOM 2080 O O . GLU A 1 268 ? -23.553 3.277 10.891 1.00 87.88 268 GLU A O 1
ATOM 2085 N N . TYR A 1 269 ? -21.371 3.763 10.667 1.00 86.12 269 TYR A N 1
ATOM 2086 C CA . TYR A 1 269 ? -21.011 2.471 10.100 1.00 86.12 269 TYR A CA 1
ATOM 2087 C C . TYR A 1 269 ? -21.216 1.324 11.099 1.00 86.12 269 TYR A C 1
ATOM 2089 O O . TYR A 1 269 ? -21.832 0.322 10.732 1.00 86.12 269 TYR A O 1
ATOM 2097 N N . PHE A 1 270 ? -20.779 1.473 12.353 1.00 86.25 270 PHE A N 1
ATOM 2098 C CA . PHE A 1 270 ? -20.948 0.451 13.394 1.00 86.25 270 PHE A CA 1
ATOM 2099 C C . PHE A 1 270 ? -22.415 0.184 13.724 1.00 86.25 270 PHE A C 1
ATOM 2101 O O . PHE A 1 270 ? -22.805 -0.972 13.882 1.00 86.25 270 PHE A O 1
ATOM 2108 N N . VAL A 1 271 ? -23.255 1.223 13.730 1.00 86.62 271 VAL A N 1
ATOM 2109 C CA . VAL A 1 271 ? -24.713 1.065 13.860 1.00 86.62 271 VAL A CA 1
ATOM 2110 C C . VAL A 1 271 ? -25.295 0.238 12.710 1.00 86.62 271 VAL A C 1
ATOM 2112 O O . VAL A 1 271 ? -26.243 -0.509 12.921 1.00 86.62 271 VAL A O 1
ATOM 2115 N N . ARG A 1 272 ? -24.741 0.347 11.497 1.00 86.31 272 ARG A N 1
ATOM 2116 C CA . ARG A 1 272 ? -25.241 -0.368 10.313 1.00 86.31 272 ARG A CA 1
ATOM 2117 C C . ARG A 1 272 ? -24.863 -1.850 10.279 1.00 86.31 272 ARG A C 1
ATOM 2119 O O . ARG A 1 272 ? -25.580 -2.624 9.649 1.00 86.31 272 ARG A O 1
ATOM 2126 N N . ILE A 1 273 ? -23.714 -2.221 10.843 1.00 84.25 273 ILE A N 1
ATOM 2127 C CA . ILE A 1 273 ? -23.206 -3.605 10.799 1.00 84.25 273 ILE A CA 1
ATOM 2128 C C . ILE A 1 273 ? -23.606 -4.446 12.018 1.00 84.25 273 ILE A C 1
ATOM 2130 O O . ILE A 1 273 ? -23.377 -5.654 12.003 1.00 84.25 273 ILE A O 1
ATOM 2134 N N . ARG A 1 274 ? -24.183 -3.818 13.046 1.00 80.88 274 ARG A N 1
ATOM 2135 C CA . ARG A 1 274 ? -24.852 -4.481 14.173 1.00 80.88 274 ARG A CA 1
ATOM 2136 C C . ARG A 1 274 ? -26.244 -4.974 13.791 1.00 80.88 274 ARG A C 1
ATOM 2138 O O . ARG A 1 274 ? -26.620 -6.048 14.309 1.00 80.88 274 ARG A O 1
#

Radius of gyration: 25.52 Å; chains: 1; bounding box: 59×37×73 Å

Sequence (274 aa):
MTTTIYTASKTRSNRPGWSVTFNHPRRTDARGKFGLKVRRGLGTADDAIADHLVGQLNEILADPSWWSLDRRTEASQRFDAIVVSAFFDGIEVGKIKSRERREEMLPLPTPDDGYARVMLVGSTGAGKTTLLRQLIGSDHTRDRFPSTSTAKTTTADIEIITTATGPFKSVITFMNEHEVRGAVDECLEEACAGVIRGQDDEGIAGALLEHPEQRFRLSYPLGTWQQESSDHEMDSLFEDEEGPAVTLPDDEVVAVAELTKNNECLREYFVRIR

Foldseek 3Di:
DPPPQKAKDWDDDPDQFIKIWTFAQQDADPVRDGGHIFIGTPPDNDPVSNVVLRVLLSVCRRDCVNSDLVCLVVSVVVHDPRSSCRHNVVVPPPPPPLVVVQCVVPNDDDVVNVDDDDDDDDDQPPCSQVVVCVVQVNDPVPGCPPPNQSLPSPLDDDDDDDDPDDDDDDDDDDDDPVRVVVQQVQLVVQLLVCVVVVHDLQNSQCSNQARPVNSDGVCQVQNHADDPPDPDDPQPPRPPDPDPGDDDPPVSDQPPVSNVVSNVVSVVVNVVSD

Secondary structure (DSSP, 8-state):
-------EEEEE-SSSSEEEEEEEEEEEPTTS-EEEEEEEE-S---HHHHHHHHHHHHHHHH-GGGGSGGGHHHHHHHS-HHHHHHHHTTTS-----HHHHHHHHSPPP-GGGTPPP------TTSSHHHHHHHHHT--TTT---S---TTTTT-S-------SSS-------PPPHHHHHHHHHHHHHHHHHHHHTT--HHHHHHHHHB-TTSS-BTHHHH-----TT----TTTTSTTSSS------TTTSPPHHHHHHHHHHHHHHHHHH-

pLDDT: mean 79.03, std 16.01, range [31.92, 94.75]